Protein AF-A0A957H9W3-F1 (afdb_monomer)

Mean predicted aligned error: 14.61 Å

Sequence (332 aa):
MMTTQSMCSTIRFDDNLGGLAYPFLPDQWQWQIVSHPLGDAADGLDAAFPADPPTPAGSPPALRWVKDDKVLDLFIPGVDTAEFLARTGLQLSMRKGAFVLSKRLSRVMRPYRYWGFFPAGEVTIDYNEQLDPKLWDGCGQVSRGFVQRLADRLDPSTGSGQVLDARHRRELLNANRFEVTTLHAAGQDKGHVLVVDDLAVDFMFPAGSAKTELALTDGRVFVGLQPIHSEDQMCLDIQSLINLHPFFQPEQLLAWAQMESELFLTGIRDGRLAKILNRLYDAESVADLDGLADWHVGEYIASGGSLMWFAGMVKAVARQHLNRLGSRASKL

pLDDT: mean 74.06, std 23.17, range [27.12, 98.56]

Radius of gyration: 26.21 Å; Cα contacts (8 Å, |Δi|>4): 465; chains: 1; bounding box: 55×64×63 Å

Solvent-accessible surface area (backbone atoms only — not comparable to full-atom values): 19175 Å² total; per-residue (Å²): 134,84,80,74,79,76,74,64,47,76,50,49,55,84,55,88,57,85,81,36,43,41,86,82,58,59,56,95,52,62,33,35,40,41,35,36,69,57,58,66,78,87,46,48,85,74,58,59,46,62,95,68,64,102,60,84,73,95,61,73,52,25,42,77,41,53,57,95,70,21,37,37,35,31,40,35,82,97,35,41,43,70,55,43,29,66,76,64,24,49,45,81,34,62,90,76,35,68,70,55,30,13,58,52,47,58,64,60,72,38,71,38,71,45,63,49,80,37,54,52,88,79,57,47,75,45,62,39,79,85,45,54,56,81,83,38,62,55,36,36,37,29,12,43,63,45,49,50,53,52,48,54,49,32,27,60,91,64,72,63,85,52,73,53,53,74,67,57,46,50,49,62,70,69,45,58,35,26,42,40,38,40,32,22,69,80,12,27,41,64,35,38,27,39,58,34,78,87,48,96,41,37,30,40,34,28,52,83,64,57,38,66,36,39,25,23,70,72,57,38,28,40,42,37,45,40,72,62,77,83,71,100,67,88,78,84,48,75,65,52,61,64,68,39,54,79,84,55,45,72,69,56,56,48,52,50,52,48,53,53,48,50,53,49,52,50,20,51,74,69,51,33,40,25,54,61,63,36,75,76,71,78,71,98,66,92,82,84,44,31,81,58,85,91,44,101,50,32,69,54,42,76,74,73,46,64,71,88,81,40,80,67,60,61,54,54,48,60,50,52,57,53,51,55,58,54,63,56,66,77,78,112

Secondary structure (DSSP, 8-state):
--------EEEETTS--TT-B-TTS-GGG--EEEEEE---TTS-GGGSS-S--S-STTPPPSEEEEETTEEEEEEBTTB-HHHHHHHHTEEE--TT-HHHHHHHHHHHSS-BSEEEEEETTSS-EEEETTS-TTTTTTEEEEEHHHHHHHHHHTSGGGT-S----HHHHHHHHH-SEEEEEEEETTEEEEEEEEEETT-SSSEEEETT--BTTEEE-SSEEEEEEEEPPPPS-----HHHHHHTTTTS-HHHHHHHHHHHHHHHHHHHHTT-HHHHHGGGT--SSSSSSSS-TTSTTHHHHHTT--GGG-HHHHHHHHHHHHHHHHHHHT--

Nearest PDB structures (foldseek):
  5fnz-assembly1_B  TM=3.262E-01  e=8.927E-01  Corynebacterium ammoniagenes
  5fo1-assembly1_B  TM=3.074E-01  e=1.372E+00  Corynebacterium ammoniagenes
  4uze-assembly1_B  TM=3.174E-01  e=1.458E+00  Corynebacterium ammoniagenes

Foldseek 3Di:
DPDPPFDKDKDWLPDDPVLWDQPLDHSVQRKMKIKTAQDDCVCPPVVSPPPDDVDPPDDAALDWADDPRIIIGMHGPPHHVVNSCVSRQKDAACPVHRNVSRVQCVVNRDIFNQKDKAQLVVAFEAADQPPDCVVQVQEWAFELVLLVVSLVCQDVVNVNPRHDDPVRSCLSNPFQKWFKWKAAAQAIATHMYGYDHPDPGGIYGHHPRGDRRMHRRPRIMMMGTDGDDDDPDDDQDPVNVVVCPPVPPPVNVVVVVVVLVVVCVVLLVVLNNQVNVCVVPDDPDDPDTRHADPFPCNVVVVVPHDPVVDPVRVVVRVVVVVVVVVVVVVVD

Structure (mmCIF, N/CA/C/O backbone):
data_AF-A0A957H9W3-F1
#
_entry.id   AF-A0A957H9W3-F1
#
loop_
_atom_site.group_PDB
_atom_site.id
_atom_site.type_symbol
_atom_site.label_atom_id
_atom_site.label_alt_id
_atom_site.label_comp_id
_atom_site.label_asym_id
_atom_site.label_entity_id
_atom_site.label_seq_id
_atom_site.pdbx_PDB_ins_code
_atom_site.Cartn_x
_atom_site.Cartn_y
_atom_site.Cartn_z
_atom_site.occupancy
_atom_site.B_iso_or_equiv
_atom_site.auth_seq_id
_atom_site.auth_comp_id
_atom_site.auth_asym_id
_atom_site.auth_atom_id
_atom_site.pdbx_PDB_model_num
ATOM 1 N N . MET A 1 1 ? 14.909 37.195 -2.928 1.00 32.56 1 MET A N 1
ATOM 2 C CA . MET A 1 1 ? 14.400 35.996 -2.234 1.00 32.56 1 MET A CA 1
ATOM 3 C C . MET A 1 1 ? 12.991 35.753 -2.731 1.00 32.56 1 MET A C 1
ATOM 5 O O . MET A 1 1 ? 12.111 36.534 -2.404 1.00 32.56 1 MET A O 1
ATOM 9 N N . MET A 1 2 ? 12.804 34.771 -3.613 1.00 27.12 2 MET A N 1
ATOM 10 C CA . MET A 1 2 ? 11.466 34.306 -3.974 1.00 27.12 2 MET A CA 1
ATOM 11 C C . MET A 1 2 ? 11.012 33.377 -2.854 1.00 27.12 2 MET A C 1
ATOM 13 O O . MET A 1 2 ? 11.576 32.301 -2.687 1.00 27.12 2 MET A O 1
ATOM 17 N N . THR A 1 3 ? 10.051 33.821 -2.055 1.00 33.66 3 THR A N 1
ATOM 18 C CA . THR A 1 3 ? 9.305 32.964 -1.139 1.00 33.66 3 THR A CA 1
ATOM 19 C C . THR A 1 3 ? 8.512 31.989 -1.999 1.00 33.66 3 THR A C 1
ATOM 21 O O . THR A 1 3 ? 7.511 32.357 -2.612 1.00 33.66 3 THR A O 1
ATOM 24 N N . THR A 1 4 ? 8.987 30.752 -2.109 1.00 40.72 4 THR A N 1
ATOM 25 C CA . THR A 1 4 ? 8.187 29.640 -2.614 1.00 40.72 4 THR A CA 1
ATOM 26 C C . THR A 1 4 ? 6.979 29.534 -1.690 1.00 40.72 4 THR A C 1
ATOM 28 O O . THR A 1 4 ? 7.116 29.144 -0.533 1.00 40.72 4 THR A O 1
ATOM 31 N N . GLN A 1 5 ? 5.800 29.952 -2.160 1.00 44.28 5 GLN A N 1
ATOM 32 C CA . GLN A 1 5 ? 4.547 29.630 -1.486 1.00 44.28 5 GLN A CA 1
ATOM 33 C C . GLN A 1 5 ? 4.454 28.111 -1.446 1.00 44.28 5 GLN A C 1
ATOM 35 O O . GLN A 1 5 ? 4.214 27.448 -2.454 1.00 44.28 5 GLN A O 1
ATOM 40 N N . SER A 1 6 ? 4.748 27.571 -0.278 1.00 55.34 6 SER A N 1
ATOM 41 C CA . SER A 1 6 ? 4.769 26.146 -0.044 1.00 55.34 6 SER A CA 1
ATOM 42 C C . SER A 1 6 ? 3.322 25.653 -0.101 1.00 55.34 6 SER A C 1
ATOM 44 O O . SER A 1 6 ? 2.494 26.029 0.728 1.00 55.34 6 SER A O 1
ATOM 46 N N . MET A 1 7 ? 2.980 24.924 -1.166 1.00 63.53 7 MET A N 1
ATOM 47 C CA . MET A 1 7 ? 1.590 24.606 -1.492 1.00 63.53 7 MET A CA 1
ATOM 48 C C . MET A 1 7 ? 1.012 23.599 -0.494 1.00 63.53 7 MET A C 1
ATOM 50 O O . MET A 1 7 ? 1.414 22.435 -0.458 1.00 63.53 7 MET A O 1
ATOM 54 N N . CYS A 1 8 ? 0.037 24.057 0.290 1.00 77.50 8 CYS A N 1
ATOM 55 C CA . CYS A 1 8 ? -0.866 23.199 1.043 1.00 77.50 8 CYS A CA 1
ATOM 56 C C . CYS A 1 8 ? -1.849 22.525 0.072 1.00 77.50 8 CYS A C 1
ATOM 58 O O . CYS A 1 8 ? -2.336 23.164 -0.861 1.00 77.50 8 CYS A O 1
ATOM 60 N N . SER A 1 9 ? -2.149 21.245 0.282 1.00 85.56 9 SER A N 1
ATOM 61 C CA . SER A 1 9 ? -3.166 20.515 -0.490 1.00 85.56 9 SER A CA 1
ATOM 62 C C . SER A 1 9 ? -4.129 19.816 0.457 1.00 85.56 9 SER A C 1
ATOM 64 O O . SER A 1 9 ? -3.726 19.382 1.532 1.00 85.56 9 SER A O 1
ATOM 66 N N . THR A 1 10 ? -5.402 19.733 0.083 1.00 89.00 10 THR A N 1
ATOM 67 C CA . THR A 1 10 ? -6.435 19.060 0.878 1.00 89.00 10 THR A CA 1
ATOM 68 C C . THR A 1 10 ? -7.106 18.005 0.016 1.00 89.00 10 THR A C 1
ATOM 70 O O . THR A 1 10 ? -7.464 18.301 -1.119 1.00 89.00 10 THR A O 1
ATOM 73 N N . ILE A 1 11 ? -7.252 16.800 0.564 1.00 91.12 11 ILE A N 1
ATOM 74 C CA . ILE A 1 11 ? -8.056 15.713 0.000 1.00 91.12 11 ILE A CA 1
ATOM 75 C C . ILE A 1 11 ? -9.242 15.493 0.933 1.00 91.12 11 ILE A C 1
ATOM 77 O O . ILE A 1 11 ? -9.058 15.438 2.150 1.00 91.12 11 ILE A O 1
ATOM 81 N N . ARG A 1 12 ? -10.443 15.361 0.388 1.00 90.81 12 ARG A N 1
ATOM 82 C CA . ARG A 1 12 ? -11.686 15.194 1.142 1.00 90.81 12 ARG A CA 1
ATOM 83 C C . ARG A 1 12 ? -12.370 13.873 0.818 1.00 90.81 12 ARG A C 1
ATOM 85 O O . ARG A 1 12 ? -12.127 13.269 -0.222 1.00 90.81 12 ARG A O 1
ATOM 92 N N . PHE A 1 13 ? -13.264 13.461 1.713 1.00 87.56 13 PHE A N 1
ATOM 93 C CA . PHE A 1 13 ? -14.111 12.281 1.539 1.00 87.56 13 PHE A CA 1
ATOM 94 C C . PHE A 1 13 ? -14.971 12.305 0.263 1.00 87.56 13 PHE A C 1
ATOM 96 O O . PHE A 1 13 ? -15.340 11.251 -0.235 1.00 87.56 13 PHE A O 1
ATOM 103 N N . ASP A 1 14 ? -15.304 13.492 -0.253 1.00 85.25 14 ASP A N 1
ATOM 104 C CA . ASP A 1 14 ? -16.147 13.698 -1.434 1.00 85.25 14 ASP A CA 1
ATOM 105 C C . ASP A 1 14 ? -15.355 13.952 -2.729 1.00 85.25 14 ASP A C 1
ATOM 107 O O . ASP A 1 14 ? -15.953 14.183 -3.783 1.00 85.25 14 ASP A O 1
ATOM 111 N N . ASP A 1 15 ? -14.021 13.881 -2.682 1.00 85.88 15 ASP A N 1
ATOM 112 C CA . ASP A 1 15 ? -13.192 14.011 -3.877 1.00 85.88 15 ASP A CA 1
ATOM 113 C C . ASP A 1 15 ? -13.331 12.784 -4.790 1.00 85.88 15 ASP A C 1
ATOM 115 O O . ASP A 1 15 ? -13.386 11.632 -4.353 1.00 85.88 15 ASP A O 1
ATOM 119 N N . ASN A 1 16 ? -13.318 13.011 -6.105 1.00 85.12 16 ASN A N 1
ATOM 120 C CA . ASN A 1 16 ? -13.299 11.918 -7.071 1.00 85.12 16 ASN A CA 1
ATOM 121 C C . ASN A 1 16 ? -11.901 11.281 -7.138 1.00 85.12 16 ASN A C 1
ATOM 123 O O . ASN A 1 16 ? -11.005 11.780 -7.817 1.00 85.12 16 ASN A O 1
ATOM 127 N N . LEU A 1 17 ? -11.741 10.135 -6.478 1.00 81.56 17 LEU A N 1
ATOM 128 C CA . LEU A 1 17 ? -10.488 9.377 -6.423 1.00 81.56 17 LEU A CA 1
ATOM 129 C C . LEU A 1 17 ? -10.331 8.350 -7.563 1.00 81.56 17 LEU A C 1
ATOM 131 O O . LEU A 1 17 ? -9.510 7.437 -7.464 1.00 81.56 17 LEU A O 1
ATOM 135 N N . GLY A 1 18 ? -11.125 8.435 -8.638 1.00 81.00 18 GLY A N 1
ATOM 136 C CA . GLY A 1 18 ? -10.987 7.544 -9.799 1.00 81.00 18 GLY A CA 1
ATOM 137 C C . GLY A 1 18 ? -11.217 6.062 -9.464 1.00 81.00 18 GLY A C 1
ATOM 138 O O . GLY A 1 18 ? -10.474 5.183 -9.916 1.00 81.00 18 GLY A O 1
ATOM 139 N N . GLY A 1 19 ? -12.211 5.785 -8.614 1.00 79.19 19 GLY A N 1
ATOM 140 C CA . GLY A 1 19 ? -12.553 4.434 -8.152 1.00 79.19 19 GLY A CA 1
ATOM 141 C C . GLY A 1 19 ? -11.619 3.864 -7.079 1.00 79.19 19 GLY A C 1
ATOM 142 O O . GLY A 1 19 ? -11.719 2.680 -6.755 1.00 79.19 19 GLY A O 1
ATOM 143 N N . LEU A 1 20 ? -10.698 4.673 -6.550 1.00 87.00 20 LEU A N 1
ATOM 144 C CA . LEU A 1 20 ? -9.941 4.345 -5.347 1.00 87.00 20 LEU A CA 1
ATOM 145 C C . LEU A 1 20 ? -10.714 4.785 -4.095 1.00 87.00 20 LEU A C 1
ATOM 147 O O . LEU A 1 20 ? -11.484 5.737 -4.145 1.00 87.00 20 LEU A O 1
ATOM 151 N N . ALA A 1 21 ? -10.456 4.139 -2.962 1.00 89.00 21 ALA A N 1
ATOM 152 C CA . ALA A 1 21 ? -11.023 4.517 -1.668 1.00 89.00 21 ALA A CA 1
ATOM 153 C C . ALA A 1 21 ? -9.961 4.445 -0.568 1.00 89.00 21 ALA A C 1
ATOM 155 O O . ALA A 1 21 ? -9.012 3.671 -0.681 1.00 89.00 21 ALA A O 1
ATOM 156 N N . TYR A 1 22 ? -10.119 5.224 0.502 1.00 93.81 22 TYR A N 1
ATOM 157 C CA . TYR A 1 22 ? -9.291 5.113 1.705 1.00 93.81 22 TYR A CA 1
ATOM 158 C C . TYR A 1 22 ? -9.904 4.064 2.648 1.00 93.81 22 TYR A C 1
ATOM 160 O O . TYR A 1 22 ? -10.901 4.358 3.303 1.00 93.81 22 TYR A O 1
ATOM 168 N N . PRO A 1 23 ? -9.331 2.852 2.783 1.00 93.19 23 PRO A N 1
ATOM 169 C CA . PRO A 1 23 ? -10.014 1.738 3.459 1.00 93.19 23 PRO A CA 1
ATOM 170 C C . PRO A 1 23 ? -10.347 1.992 4.932 1.00 93.19 23 PRO A C 1
ATOM 172 O O . PRO A 1 23 ? -11.330 1.480 5.460 1.00 93.19 23 PRO A O 1
ATOM 175 N N . PHE A 1 24 ? -9.516 2.790 5.604 1.00 95.00 24 PHE A N 1
ATOM 176 C CA . PHE A 1 24 ? -9.674 3.147 7.015 1.00 95.00 24 PHE A CA 1
ATOM 177 C C . PHE A 1 24 ? -10.469 4.442 7.232 1.00 95.00 24 PHE A C 1
ATOM 179 O O . PHE A 1 24 ? -10.654 4.844 8.378 1.00 95.00 24 PHE A O 1
ATOM 186 N N . LEU A 1 25 ? -10.919 5.100 6.159 1.00 94.50 25 LEU A N 1
ATOM 187 C CA . LEU A 1 25 ? -11.613 6.387 6.191 1.00 94.50 25 LEU A CA 1
ATOM 188 C C . LEU A 1 25 ? -12.899 6.300 5.362 1.00 94.50 25 LEU A C 1
ATOM 190 O O . LEU A 1 25 ? -12.921 6.705 4.201 1.00 94.50 25 LEU A O 1
ATOM 194 N N . PRO A 1 26 ? -13.975 5.739 5.924 1.00 87.44 26 PRO A N 1
ATOM 195 C CA . PRO A 1 26 ? -15.216 5.605 5.186 1.00 87.44 26 PRO A CA 1
ATOM 196 C C . PRO A 1 26 ? -15.940 6.959 5.074 1.00 87.44 26 PRO A C 1
ATOM 198 O O . PRO A 1 26 ? -15.894 7.781 5.994 1.00 87.44 26 PRO A O 1
ATOM 201 N N . ASP A 1 27 ? -16.625 7.189 3.954 1.00 84.12 27 ASP A N 1
ATOM 202 C CA . ASP A 1 27 ? -17.163 8.504 3.567 1.00 84.12 27 ASP A CA 1
ATOM 203 C C . ASP A 1 27 ? -18.137 9.096 4.596 1.00 84.12 27 ASP A C 1
ATOM 205 O O . ASP A 1 27 ? -18.175 10.311 4.796 1.00 84.12 27 ASP A O 1
ATOM 209 N N . GLN A 1 28 ? -18.870 8.249 5.332 1.00 88.75 28 GLN A N 1
ATOM 210 C CA . GLN A 1 28 ? -19.778 8.693 6.395 1.00 88.75 28 GLN A CA 1
ATOM 211 C C . GLN A 1 28 ? -19.088 9.475 7.525 1.00 88.75 28 GLN A C 1
ATOM 213 O O . GLN A 1 28 ? -19.769 10.118 8.321 1.00 88.75 28 GLN A O 1
ATOM 218 N N . TRP A 1 29 ? -17.758 9.411 7.629 1.00 90.50 29 TRP A N 1
ATOM 219 C CA . TRP A 1 29 ? -16.995 10.160 8.627 1.00 90.50 29 TRP A CA 1
ATOM 220 C C . TRP A 1 29 ? -16.686 11.597 8.201 1.00 90.50 29 TRP A C 1
ATOM 222 O O . TRP A 1 29 ? -16.196 12.355 9.030 1.00 90.50 29 TRP A O 1
ATOM 232 N N . GLN A 1 30 ? -16.983 11.991 6.955 1.00 91.62 30 GLN A N 1
ATOM 233 C CA . GLN A 1 30 ? -16.762 13.353 6.445 1.00 91.62 30 GLN A CA 1
ATOM 234 C C . GLN A 1 30 ? -15.329 13.857 6.685 1.00 91.62 30 GLN A C 1
ATOM 236 O O . GLN A 1 30 ? -15.093 14.969 7.159 1.00 91.62 30 GLN A O 1
ATOM 241 N N . TRP A 1 31 ? -14.360 12.985 6.426 1.00 94.06 31 TRP A N 1
ATOM 242 C CA . TRP A 1 31 ? -12.957 13.218 6.730 1.00 94.06 31 TRP A CA 1
ATOM 243 C C . TRP A 1 31 ? -12.284 14.147 5.710 1.00 94.06 31 TRP A C 1
ATOM 245 O O . TRP A 1 31 ? -12.716 14.278 4.563 1.00 94.06 31 TRP A O 1
ATOM 255 N N . GLN A 1 32 ? -11.170 14.753 6.118 1.00 94.38 32 GLN A N 1
ATOM 256 C CA . GLN A 1 32 ? -10.261 15.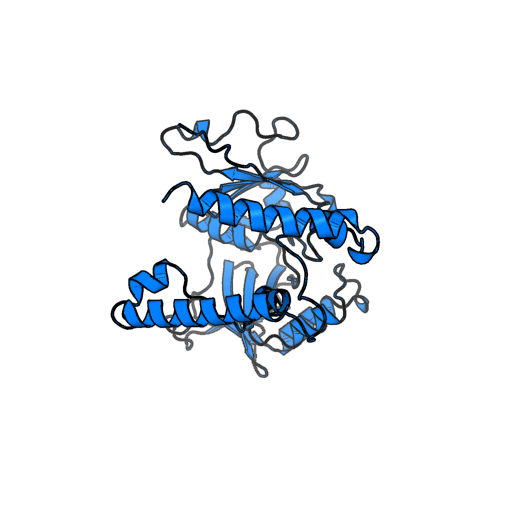476 5.228 1.00 94.38 32 GLN A CA 1
ATOM 257 C C . GLN A 1 32 ? -8.801 15.241 5.634 1.00 94.38 32 GLN A C 1
ATOM 259 O O . GLN A 1 32 ? -8.487 15.163 6.821 1.00 94.38 32 GLN A O 1
ATOM 264 N N . ILE A 1 33 ? -7.906 15.145 4.654 1.00 93.69 33 ILE A N 1
ATOM 265 C CA . ILE A 1 33 ? -6.458 15.056 4.844 1.00 93.69 33 ILE A CA 1
ATOM 266 C C . ILE A 1 33 ? -5.836 16.339 4.308 1.00 93.69 33 ILE A C 1
ATOM 268 O O . ILE A 1 33 ? -5.891 16.607 3.109 1.00 93.69 33 ILE A O 1
ATOM 272 N N . VAL A 1 34 ? -5.217 17.114 5.192 1.00 91.19 34 VAL A N 1
ATOM 273 C CA . VAL A 1 34 ? -4.503 18.346 4.852 1.00 91.19 34 VAL A CA 1
ATOM 274 C C . VAL A 1 34 ? -3.011 18.047 4.834 1.00 91.19 34 VAL A C 1
ATOM 276 O O . VAL A 1 34 ? -2.452 17.582 5.824 1.00 91.19 34 VAL A O 1
ATOM 279 N N . SER A 1 35 ? -2.355 18.304 3.707 1.00 90.31 35 SER A N 1
ATOM 280 C CA . SER A 1 35 ? -0.914 18.158 3.548 1.00 90.31 35 SER A CA 1
ATOM 281 C C . SER A 1 35 ? -0.248 19.523 3.502 1.00 90.31 35 SER A C 1
ATOM 283 O O . SER A 1 35 ? -0.588 20.354 2.659 1.00 90.31 35 SER A O 1
ATOM 285 N N . HIS A 1 36 ? 0.730 19.723 4.377 1.00 85.88 36 HIS A N 1
ATOM 286 C CA . HIS A 1 36 ? 1.538 20.933 4.460 1.00 85.88 36 HIS A CA 1
ATOM 287 C C . HIS A 1 36 ? 3.027 20.573 4.567 1.00 85.88 36 HIS A C 1
ATOM 289 O O . HIS A 1 36 ? 3.362 19.446 4.933 1.00 85.88 36 HIS A O 1
ATOM 295 N N . PRO A 1 37 ? 3.940 21.464 4.161 1.00 86.06 37 PRO A N 1
ATOM 296 C CA . PRO A 1 37 ? 5.369 21.173 4.170 1.00 86.06 37 PRO A CA 1
ATOM 297 C C . PRO A 1 37 ? 5.888 20.962 5.589 1.00 86.06 37 PRO A C 1
ATOM 299 O O . PRO A 1 37 ? 5.458 21.628 6.528 1.00 86.06 37 PRO A O 1
ATOM 302 N N . LEU A 1 38 ? 6.856 20.063 5.732 1.00 81.38 38 LEU A N 1
ATO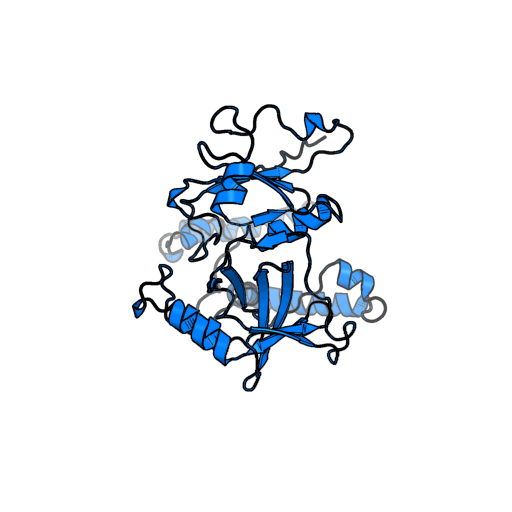M 303 C CA . LEU A 1 38 ? 7.621 19.930 6.960 1.00 81.38 38 LEU A CA 1
ATOM 304 C C . LEU A 1 38 ? 8.504 21.181 7.112 1.00 81.38 38 LEU A C 1
ATOM 306 O O . LEU A 1 38 ? 9.387 21.408 6.290 1.00 81.38 38 LEU A O 1
ATOM 310 N N . GLY A 1 39 ? 8.223 22.021 8.112 1.00 66.81 39 GLY A N 1
ATOM 311 C CA . GLY A 1 39 ? 8.992 23.246 8.359 1.00 66.81 39 GLY A CA 1
ATOM 312 C C . GLY A 1 39 ? 10.463 22.969 8.696 1.00 66.81 39 GLY A C 1
ATOM 313 O O . GLY A 1 39 ? 10.790 21.923 9.262 1.00 66.81 39 GLY A O 1
ATOM 314 N N . ASP A 1 40 ? 11.347 23.917 8.368 1.00 49.41 40 ASP A N 1
ATOM 315 C CA . ASP A 1 40 ? 12.753 23.870 8.774 1.00 49.41 40 ASP A CA 1
ATOM 316 C C . ASP A 1 40 ? 12.864 24.019 10.299 1.00 49.41 40 ASP A C 1
ATOM 318 O O . ASP A 1 40 ? 12.306 24.939 10.889 1.00 49.41 40 ASP A O 1
ATOM 322 N N . ALA A 1 41 ? 13.654 23.153 10.939 1.00 43.62 41 ALA A N 1
ATOM 323 C CA . ALA A 1 41 ? 13.831 23.075 12.396 1.00 43.62 41 ALA A CA 1
ATOM 324 C C . ALA A 1 41 ? 14.388 24.350 13.084 1.00 43.62 41 ALA A C 1
ATOM 326 O O . ALA A 1 41 ? 14.590 24.345 14.300 1.00 43.62 41 ALA A O 1
ATOM 327 N N . ALA A 1 42 ? 14.682 25.415 12.329 1.00 43.12 42 ALA A N 1
ATOM 328 C CA . ALA A 1 42 ? 15.066 26.728 12.860 1.00 43.12 42 ALA A CA 1
ATOM 329 C C . ALA A 1 42 ? 13.871 27.475 13.471 1.00 43.12 42 ALA A C 1
ATOM 331 O O . ALA A 1 42 ? 14.023 28.238 14.424 1.00 43.12 42 ALA A O 1
ATOM 332 N N . ASP A 1 43 ? 12.686 27.182 12.957 1.00 42.19 43 ASP A N 1
ATOM 333 C CA . ASP A 1 43 ? 11.417 27.541 13.539 1.00 42.19 43 ASP A CA 1
ATOM 334 C C . ASP A 1 43 ? 11.085 26.381 14.482 1.00 42.19 43 ASP A C 1
ATOM 336 O O . ASP A 1 43 ? 10.829 25.266 14.029 1.00 42.19 43 ASP A O 1
ATOM 340 N N . GLY A 1 44 ? 11.250 26.592 15.797 1.00 39.84 44 GLY A N 1
ATOM 341 C CA . GLY A 1 44 ? 11.136 25.542 16.821 1.00 39.84 44 GLY A CA 1
ATOM 342 C C . GLY A 1 44 ? 9.892 24.670 16.633 1.00 39.84 44 GLY A C 1
ATOM 343 O O . GLY A 1 44 ? 8.974 25.067 15.933 1.00 39.84 44 GLY A O 1
ATOM 344 N N . LEU A 1 45 ? 9.838 23.486 17.256 1.00 42.78 45 LEU A N 1
ATOM 345 C CA . LEU A 1 45 ? 8.735 22.520 17.086 1.00 42.78 45 LEU A CA 1
ATOM 346 C C . LEU A 1 45 ? 7.333 23.165 17.010 1.00 42.78 45 LEU A C 1
ATOM 348 O O . LEU A 1 45 ? 6.534 22.695 16.214 1.00 42.78 45 LEU A O 1
ATOM 352 N N . ASP A 1 46 ? 7.091 24.264 17.732 1.00 40.59 46 ASP A N 1
ATOM 353 C CA . ASP A 1 46 ? 5.873 25.090 17.733 1.00 40.59 46 ASP A CA 1
ATOM 354 C C . ASP A 1 46 ? 5.529 25.825 16.416 1.00 40.59 46 ASP A C 1
ATOM 356 O O . ASP A 1 46 ? 4.366 26.120 16.176 1.00 40.59 46 ASP A O 1
ATOM 360 N N . ALA A 1 47 ? 6.488 26.104 15.536 1.00 39.69 47 ALA A N 1
ATOM 361 C CA . ALA A 1 47 ? 6.296 26.838 14.282 1.00 39.69 47 ALA A CA 1
ATOM 362 C C . ALA A 1 47 ? 6.161 25.926 13.042 1.00 39.69 47 ALA A C 1
ATOM 364 O O . ALA A 1 47 ? 5.674 26.367 12.002 1.00 39.69 47 ALA A O 1
ATOM 365 N N . ALA A 1 48 ? 6.438 24.621 13.183 1.00 41.25 48 ALA A N 1
ATOM 366 C CA . ALA A 1 48 ? 5.911 23.589 12.277 1.00 41.25 48 ALA A CA 1
ATOM 367 C C . ALA A 1 48 ? 4.390 23.366 12.457 1.00 41.25 48 ALA A C 1
ATOM 369 O O . ALA A 1 48 ? 3.771 22.600 11.714 1.00 41.25 48 ALA A O 1
ATOM 370 N N . PHE A 1 49 ? 3.783 24.031 13.445 1.00 45.72 49 PHE A N 1
ATOM 371 C CA . PHE A 1 49 ? 2.344 24.203 13.569 1.00 45.72 49 PHE A CA 1
ATOM 372 C C . PHE A 1 49 ? 2.002 25.600 13.037 1.00 45.72 49 PHE A C 1
ATOM 374 O O . PHE A 1 49 ? 2.109 26.575 13.783 1.00 45.72 49 PHE A O 1
ATOM 381 N N . PRO A 1 50 ? 1.616 25.759 11.756 1.00 40.22 50 PRO A N 1
ATOM 382 C CA . PRO A 1 50 ? 1.036 27.022 11.328 1.00 40.22 50 PRO A CA 1
ATOM 383 C C . PRO A 1 50 ? -0.124 27.357 12.272 1.00 40.22 50 PRO A C 1
ATOM 385 O O . PRO A 1 50 ? -0.976 26.506 12.529 1.00 40.22 50 PRO A O 1
ATOM 388 N N . ALA A 1 51 ? -0.128 28.586 12.795 1.00 41.97 51 ALA A N 1
ATOM 389 C CA . ALA A 1 51 ? -1.143 29.077 13.729 1.00 41.97 51 ALA A CA 1
ATOM 390 C C . ALA A 1 51 ? -2.572 28.984 13.166 1.00 41.97 51 ALA A C 1
ATOM 392 O O . ALA A 1 51 ? -3.519 29.013 13.938 1.00 41.97 51 ALA A O 1
ATOM 393 N N . ASP A 1 52 ? -2.711 28.799 11.851 1.00 41.03 52 ASP A N 1
ATOM 394 C CA . ASP A 1 52 ? -3.954 28.442 11.183 1.00 41.03 52 ASP A CA 1
ATOM 395 C C . ASP A 1 52 ? -3.656 27.600 9.926 1.00 41.03 52 ASP A C 1
ATOM 397 O O . ASP A 1 52 ? -3.233 28.141 8.899 1.00 41.03 52 ASP A O 1
ATOM 401 N N . PRO A 1 53 ? -3.909 26.279 9.921 1.00 42.56 53 PRO A N 1
ATOM 402 C CA . PRO A 1 53 ? -4.385 25.628 8.710 1.00 42.56 53 PRO A CA 1
ATOM 403 C C . PRO A 1 53 ? -5.827 26.108 8.458 1.00 42.56 53 PRO A C 1
ATOM 405 O O . PRO A 1 53 ? -6.496 26.527 9.408 1.00 42.56 53 PRO A O 1
ATOM 408 N N . PRO A 1 54 ? -6.371 26.001 7.233 1.00 46.72 54 PRO A N 1
ATOM 409 C CA . PRO A 1 54 ? -7.815 26.069 7.018 1.00 46.72 54 PRO A CA 1
ATOM 410 C C . PRO A 1 54 ? -8.461 24.887 7.763 1.00 46.72 54 PRO A C 1
ATOM 412 O O . PRO A 1 54 ? -8.663 23.802 7.227 1.00 46.72 54 PRO A O 1
ATOM 415 N N . THR A 1 55 ? -8.678 25.071 9.060 1.00 52.94 55 THR A N 1
ATOM 416 C CA . THR A 1 55 ? -9.148 24.075 10.014 1.00 52.94 55 THR A CA 1
ATOM 417 C C . THR A 1 55 ? -10.655 24.222 10.170 1.00 52.94 55 THR A C 1
ATOM 419 O O . THR A 1 55 ? -11.171 25.339 10.246 1.00 52.94 55 THR A O 1
ATOM 422 N N . PRO A 1 56 ? -11.396 23.119 10.315 1.00 50.06 56 PRO A N 1
ATOM 423 C CA . PRO A 1 56 ? -12.674 23.138 10.996 1.00 50.06 56 PRO A CA 1
ATOM 424 C C . PRO A 1 56 ? -12.372 23.383 12.486 1.00 50.06 56 PRO A C 1
ATOM 426 O O . PRO A 1 56 ? -12.055 22.457 13.222 1.00 50.06 56 PRO A O 1
ATOM 429 N N . ALA A 1 57 ? -12.371 24.653 12.896 1.00 49.50 57 ALA A N 1
ATOM 430 C CA . ALA A 1 57 ? -12.415 25.143 14.279 1.00 49.50 57 ALA A CA 1
ATOM 431 C C . ALA A 1 57 ? -11.583 24.367 15.335 1.00 49.50 57 ALA A C 1
ATOM 433 O O . ALA A 1 57 ? -12.105 23.498 16.033 1.00 49.50 57 ALA A O 1
ATOM 434 N N . GLY A 1 58 ? -10.307 24.734 15.518 1.00 58.47 58 GLY A N 1
ATOM 435 C CA . GLY A 1 58 ? -9.569 24.570 16.788 1.00 58.47 58 GLY A CA 1
ATOM 436 C C . GLY A 1 58 ? -9.405 23.154 17.368 1.00 58.47 58 GLY A C 1
ATOM 437 O O . GLY A 1 58 ? -8.974 23.024 18.513 1.00 58.47 58 GLY A O 1
ATOM 438 N N . SER A 1 59 ? -9.743 22.101 16.622 1.00 63.78 59 SER A N 1
ATOM 439 C CA . SER A 1 59 ? -9.667 20.711 17.083 1.00 63.78 59 SER A CA 1
ATOM 440 C C . SER A 1 59 ? -8.370 20.050 16.598 1.00 63.78 59 SER A C 1
ATOM 442 O O . SER A 1 59 ? -7.998 20.241 15.436 1.00 63.78 59 SER A O 1
ATOM 444 N N . PRO A 1 60 ? -7.663 19.279 17.448 1.00 80.81 60 PRO A N 1
ATOM 445 C CA . PRO A 1 60 ? -6.460 18.565 17.029 1.00 80.81 60 PRO A CA 1
ATOM 446 C C . PRO A 1 60 ? -6.791 17.530 15.937 1.00 80.81 60 PRO A C 1
ATOM 448 O O . PRO A 1 60 ? -7.908 17.008 15.913 1.00 80.81 60 PRO A O 1
ATOM 451 N N . PRO A 1 61 ? -5.844 17.209 15.035 1.00 91.75 61 PRO A N 1
ATOM 452 C CA . PRO A 1 61 ? -6.063 16.176 14.029 1.00 91.75 61 PRO A CA 1
ATOM 453 C C . PRO A 1 61 ? -6.286 14.809 14.690 1.00 91.75 61 PRO A C 1
ATOM 455 O O . PRO A 1 61 ? -5.625 14.467 15.670 1.00 91.75 61 PRO A O 1
ATOM 458 N N . ALA A 1 62 ? -7.176 14.006 14.106 1.00 94.31 62 ALA A N 1
ATOM 459 C CA . ALA A 1 62 ? -7.437 12.622 14.501 1.00 94.31 62 ALA A CA 1
ATOM 460 C C . ALA A 1 62 ? -6.221 11.712 14.253 1.00 94.31 62 ALA A C 1
ATOM 462 O O . ALA A 1 62 ? -6.032 10.696 14.915 1.00 94.31 62 ALA A O 1
ATOM 463 N N . LEU A 1 63 ? -5.378 12.057 13.278 1.00 95.88 63 LEU A N 1
ATOM 464 C CA . LEU A 1 63 ? -4.102 11.387 13.051 1.00 95.88 63 LEU A CA 1
ATOM 465 C C . LEU A 1 63 ? -3.135 12.325 12.327 1.00 95.88 63 LEU A C 1
ATOM 467 O O . LEU A 1 63 ? -3.542 13.062 11.433 1.00 95.88 63 LEU A O 1
ATOM 471 N N . ARG A 1 64 ? -1.845 12.240 12.663 1.00 94.50 64 ARG A N 1
ATOM 472 C CA . ARG A 1 64 ? -0.760 12.959 11.984 1.00 94.50 64 ARG A CA 1
ATOM 473 C C . ARG A 1 64 ? 0.355 12.004 11.576 1.00 94.50 64 ARG A C 1
ATOM 475 O O . ARG A 1 64 ? 0.771 11.165 12.375 1.00 94.50 64 ARG A O 1
ATOM 482 N N . TRP A 1 65 ? 0.879 12.155 10.363 1.00 95.12 65 TRP A N 1
ATOM 483 C CA . TRP A 1 65 ? 2.081 11.446 9.909 1.00 95.12 65 TRP A CA 1
ATOM 484 C C . TRP A 1 65 ? 2.894 12.280 8.915 1.00 95.12 65 TRP A C 1
ATOM 486 O O . TRP A 1 65 ? 2.401 13.253 8.355 1.00 95.12 65 TRP A O 1
ATOM 496 N N . VAL A 1 66 ? 4.151 11.894 8.693 1.00 92.25 66 VAL A N 1
ATOM 497 C CA . VAL A 1 66 ? 5.053 12.543 7.724 1.00 92.25 66 VAL A CA 1
ATOM 498 C C . VAL A 1 66 ? 5.249 11.668 6.482 1.00 92.25 66 VAL A C 1
ATOM 500 O O . VAL A 1 66 ? 5.450 10.454 6.598 1.00 92.25 66 VAL A O 1
ATOM 503 N N . LYS A 1 67 ? 5.217 12.271 5.290 1.00 89.69 67 LYS A N 1
ATOM 504 C CA . LYS A 1 67 ? 5.492 11.614 4.002 1.00 89.69 67 LYS A CA 1
ATOM 505 C C . LYS A 1 67 ? 6.099 12.619 3.016 1.00 89.69 67 LYS A C 1
ATOM 507 O O . LYS A 1 67 ? 5.532 13.689 2.845 1.00 89.69 67 LYS A O 1
ATOM 512 N N . ASP A 1 68 ? 7.199 12.248 2.356 1.00 84.06 68 ASP A N 1
ATOM 513 C CA . ASP A 1 68 ? 7.842 13.015 1.271 1.00 84.06 68 ASP A CA 1
ATOM 514 C C . ASP A 1 68 ? 8.022 14.512 1.611 1.00 84.06 68 ASP A C 1
ATOM 516 O O . ASP A 1 68 ? 7.547 15.385 0.889 1.00 84.06 68 ASP A O 1
ATOM 520 N N . ASP A 1 69 ? 8.636 14.787 2.770 1.00 85.56 69 ASP A N 1
ATOM 521 C CA . ASP A 1 69 ? 8.876 16.132 3.330 1.00 85.56 69 ASP A CA 1
ATOM 522 C C . ASP A 1 69 ? 7.614 16.961 3.614 1.00 85.56 69 ASP A C 1
ATOM 524 O O . ASP A 1 69 ? 7.649 18.188 3.719 1.00 85.56 69 ASP A O 1
ATOM 528 N N . LYS A 1 70 ? 6.476 16.285 3.786 1.00 88.88 70 LYS A N 1
ATOM 529 C CA . LYS A 1 70 ? 5.200 16.892 4.170 1.00 88.88 70 LYS A CA 1
ATOM 530 C C . LYS A 1 70 ? 4.657 16.275 5.447 1.00 88.88 70 LYS A C 1
ATOM 532 O O . LYS A 1 70 ? 4.775 15.070 5.673 1.00 88.88 70 LYS A O 1
ATOM 537 N N . VAL A 1 71 ? 4.005 17.097 6.255 1.00 90.81 71 VAL A N 1
ATOM 538 C CA . VAL A 1 71 ? 3.117 16.673 7.335 1.00 90.81 71 VAL A CA 1
ATOM 539 C C . VAL A 1 71 ? 1.720 16.487 6.748 1.00 90.81 71 VAL A C 1
ATOM 541 O O . VAL A 1 71 ? 1.250 17.303 5.956 1.00 90.81 71 VAL A O 1
ATOM 544 N N . LEU A 1 72 ? 1.069 15.385 7.105 1.00 93.44 72 LEU A N 1
ATOM 545 C CA . LEU A 1 72 ? -0.305 15.081 6.739 1.00 93.44 72 LEU A CA 1
ATOM 546 C C . LEU A 1 72 ? -1.139 14.994 8.009 1.00 93.44 72 LEU A C 1
ATOM 548 O O . LEU A 1 72 ? -0.820 14.213 8.907 1.00 93.44 72 LEU A O 1
ATOM 552 N N . ASP A 1 73 ? -2.204 15.785 8.039 1.00 94.06 73 ASP A N 1
ATOM 553 C CA . ASP A 1 73 ? -3.162 15.873 9.130 1.00 94.06 73 ASP A CA 1
ATOM 554 C C . ASP A 1 73 ? -4.523 15.368 8.678 1.00 94.06 73 ASP A C 1
ATOM 556 O O . ASP A 1 73 ? -5.141 15.932 7.776 1.00 94.06 73 ASP A O 1
ATOM 560 N N . LEU A 1 74 ? -4.994 14.303 9.319 1.00 95.75 74 LEU A N 1
ATOM 561 C CA . LEU A 1 74 ? -6.347 13.796 9.164 1.00 95.75 74 LEU A CA 1
ATOM 562 C C . LEU A 1 74 ? -7.267 14.501 10.156 1.00 95.75 74 LEU A C 1
ATOM 564 O O . LEU A 1 74 ? -7.069 14.400 11.366 1.00 95.75 74 LEU A O 1
ATOM 568 N N . PHE A 1 75 ? -8.322 15.124 9.651 1.00 94.25 75 PHE A N 1
ATOM 569 C CA . PHE A 1 75 ? -9.408 15.665 10.458 1.00 94.25 75 PHE A CA 1
ATOM 570 C C . PHE A 1 75 ? -10.686 14.876 10.204 1.00 94.25 75 PHE A C 1
ATOM 572 O O . PHE A 1 75 ? -11.056 14.619 9.058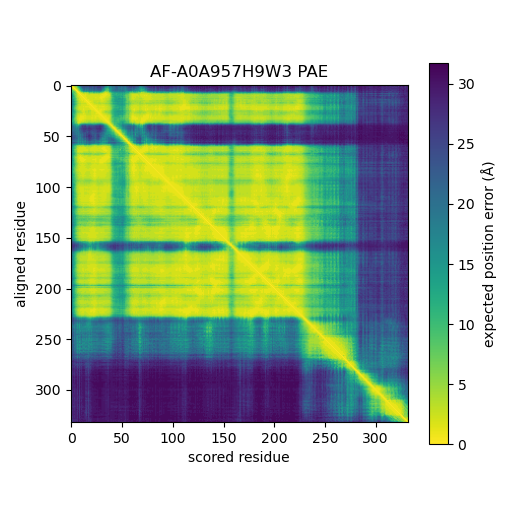 1.00 94.25 75 PHE A O 1
ATOM 579 N N . ILE A 1 76 ? -11.365 14.522 11.292 1.00 93.19 76 ILE A N 1
ATOM 580 C CA . ILE A 1 76 ? -12.688 13.904 11.295 1.00 93.19 76 ILE A CA 1
ATOM 581 C C . ILE A 1 76 ? -13.520 14.675 12.331 1.00 93.19 76 ILE A C 1
ATOM 583 O O . ILE A 1 76 ? -13.079 14.787 13.479 1.00 93.19 76 ILE A O 1
ATOM 587 N N . PRO A 1 77 ? -14.692 15.233 11.974 1.00 90.25 77 PRO A N 1
ATOM 588 C CA . PRO A 1 77 ? -15.503 16.008 12.908 1.00 90.25 77 PRO A CA 1
ATOM 589 C C . PRO A 1 77 ? -15.804 15.250 14.210 1.00 90.25 77 PRO A C 1
ATOM 591 O O . PRO A 1 77 ? -16.395 14.171 14.194 1.00 90.25 77 PRO A O 1
ATOM 594 N N . GLY A 1 78 ? -15.401 15.830 15.346 1.00 88.19 78 GLY A N 1
ATOM 595 C CA . GLY A 1 78 ? -15.666 15.283 16.682 1.00 88.19 78 GLY A CA 1
ATOM 596 C C . GLY A 1 78 ? -14.907 13.998 17.034 1.00 88.19 78 GLY A C 1
ATOM 597 O O . GLY A 1 78 ? -15.277 13.336 17.999 1.00 88.19 78 GLY A O 1
ATOM 598 N N . VAL A 1 79 ? -13.879 13.627 16.267 1.00 92.56 79 VAL A N 1
ATOM 599 C CA . VAL A 1 79 ? -13.079 12.418 16.501 1.00 92.56 79 VAL A CA 1
ATOM 600 C C . VAL A 1 79 ? -11.633 12.822 16.756 1.00 92.56 79 VAL A C 1
ATOM 602 O O . VAL A 1 79 ? -10.975 13.389 15.886 1.00 92.56 79 VAL A O 1
ATOM 605 N N . ASP A 1 80 ? -11.144 12.518 17.955 1.00 93.00 80 ASP A N 1
ATOM 606 C CA . ASP A 1 80 ? -9.735 12.666 18.310 1.00 93.00 80 ASP A CA 1
ATOM 607 C C . ASP A 1 80 ? -8.932 11.397 17.972 1.00 93.00 80 ASP A C 1
ATOM 609 O O . ASP A 1 80 ? -9.461 10.411 17.451 1.00 93.00 80 ASP A O 1
ATOM 613 N N . THR A 1 81 ? -7.632 11.407 18.274 1.00 94.75 81 THR A N 1
ATOM 614 C CA . THR A 1 81 ? -6.748 10.264 18.020 1.00 94.75 81 THR A CA 1
ATOM 615 C C . THR A 1 81 ? -7.168 8.997 18.754 1.00 94.75 81 THR A C 1
ATOM 617 O O . THR A 1 81 ? -7.088 7.912 18.182 1.00 94.75 81 THR A O 1
ATOM 620 N N . ALA A 1 82 ? -7.599 9.092 20.013 1.00 95.88 82 ALA A N 1
ATOM 621 C CA . ALA A 1 82 ? -7.954 7.909 20.792 1.00 95.88 82 ALA A CA 1
ATOM 622 C C . ALA A 1 82 ? -9.216 7.248 20.223 1.00 95.88 82 ALA A C 1
ATOM 624 O O . ALA A 1 82 ? -9.235 6.035 20.005 1.00 95.88 82 ALA A O 1
ATOM 625 N N . GLU A 1 83 ? -10.224 8.058 19.906 1.00 95.75 83 GLU A N 1
ATOM 626 C CA . GLU A 1 83 ? -11.465 7.612 19.283 1.00 95.75 83 GLU A CA 1
ATOM 627 C C . GLU A 1 83 ? -11.215 7.051 17.875 1.00 95.75 83 GLU A C 1
ATOM 629 O O . GLU A 1 83 ? -11.750 6.001 17.518 1.00 95.75 83 GLU A O 1
ATOM 634 N N . PHE A 1 84 ? -10.353 7.692 17.079 1.00 96.62 84 PHE A N 1
ATOM 635 C CA . PHE A 1 84 ? -9.978 7.195 15.755 1.00 96.62 84 PHE A CA 1
ATOM 636 C C . PHE A 1 84 ? -9.331 5.806 15.825 1.00 96.62 84 PHE A C 1
ATOM 638 O O . PHE A 1 84 ? -9.730 4.897 15.091 1.00 96.62 84 PHE A O 1
ATOM 645 N N . LEU A 1 85 ? -8.358 5.613 16.719 1.00 97.50 85 LEU A N 1
ATOM 646 C CA . LEU A 1 85 ? -7.683 4.324 16.896 1.00 97.50 85 LEU A CA 1
ATOM 647 C C . LEU A 1 85 ? -8.651 3.244 17.399 1.00 97.50 85 LEU A C 1
ATOM 649 O O . LEU A 1 85 ? -8.631 2.126 16.887 1.00 97.50 85 LEU A O 1
ATOM 653 N N . ALA A 1 86 ? -9.550 3.588 18.326 1.00 96.69 86 ALA A N 1
ATOM 654 C CA . ALA A 1 86 ? -10.576 2.670 18.819 1.00 96.69 86 ALA A CA 1
ATOM 655 C C . ALA A 1 86 ? -11.555 2.237 17.713 1.00 96.69 86 ALA A C 1
ATOM 657 O O . ALA A 1 86 ? -11.854 1.051 17.588 1.00 96.69 86 ALA A O 1
ATOM 658 N N . ARG A 1 87 ? -12.019 3.174 16.873 1.00 95.38 87 ARG A N 1
ATOM 659 C CA . ARG A 1 87 ? -12.947 2.882 15.765 1.00 95.38 87 ARG A CA 1
ATOM 660 C C . ARG A 1 87 ? -12.313 2.089 14.630 1.00 95.38 87 ARG A C 1
ATOM 662 O O . ARG A 1 8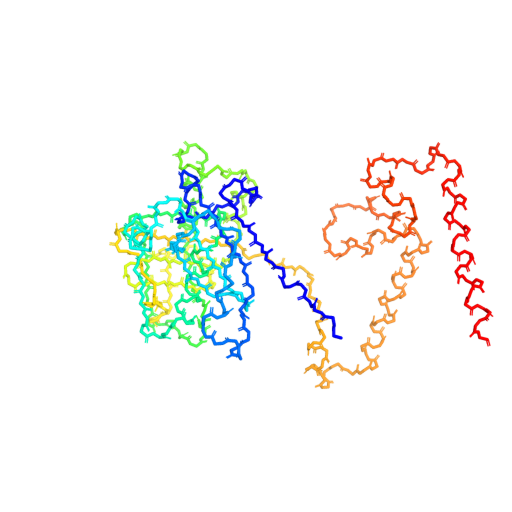7 ? -12.995 1.301 13.981 1.00 95.38 87 ARG A O 1
ATOM 669 N N . THR A 1 88 ? -11.038 2.337 14.345 1.00 96.12 88 THR A N 1
ATOM 670 C CA . THR A 1 88 ? -10.327 1.681 13.237 1.00 96.12 88 THR A CA 1
ATOM 671 C C . THR A 1 88 ? -9.675 0.360 13.630 1.00 96.12 88 THR A C 1
ATOM 673 O O . THR A 1 88 ? -9.330 -0.416 12.741 1.00 96.12 88 THR A O 1
ATOM 676 N N . GLY A 1 89 ? -9.493 0.107 14.931 1.00 97.19 89 GLY A N 1
ATOM 677 C CA . GLY A 1 89 ? -8.741 -1.038 15.446 1.00 97.19 89 GLY A CA 1
ATOM 678 C C . GLY A 1 89 ? -7.224 -0.893 15.286 1.00 97.19 89 GLY A C 1
ATOM 679 O O . GLY A 1 89 ? -6.491 -1.864 15.474 1.00 97.19 89 GLY A O 1
ATOM 680 N N . LEU A 1 90 ? -6.733 0.290 14.905 1.00 98.00 90 LEU A N 1
ATOM 681 C CA . LEU A 1 90 ? -5.308 0.531 14.706 1.00 98.00 90 LEU A CA 1
ATOM 682 C C . LEU A 1 90 ? -4.587 0.660 16.048 1.00 98.00 90 LEU A C 1
ATOM 684 O O . LEU A 1 90 ? -4.986 1.421 16.927 1.00 98.00 90 LEU A O 1
ATOM 688 N N . GLN A 1 91 ? -3.452 -0.020 16.168 1.00 97.88 91 GLN A N 1
ATOM 689 C CA . GLN A 1 91 ? -2.531 0.139 17.285 1.00 97.88 91 GLN A CA 1
ATOM 690 C C . GLN A 1 91 ? -1.198 0.691 16.787 1.00 97.88 91 GLN A C 1
ATOM 692 O O . GLN A 1 91 ? -0.540 0.093 15.934 1.00 97.88 91 GLN A O 1
ATOM 697 N N . LEU A 1 92 ? -0.787 1.830 17.346 1.00 97.56 92 LEU A N 1
ATOM 698 C CA . LEU A 1 92 ? 0.469 2.497 17.008 1.00 97.56 92 LEU A CA 1
ATOM 699 C C . LEU A 1 92 ? 1.572 2.105 17.996 1.00 97.56 92 LEU A C 1
ATOM 701 O O . LEU A 1 92 ? 1.331 1.988 19.198 1.00 97.56 92 LEU A O 1
ATOM 705 N N . SER A 1 93 ? 2.804 1.974 17.510 1.00 95.94 93 SER A N 1
ATOM 706 C CA . SER A 1 93 ? 3.980 1.739 18.346 1.00 95.94 93 SER A CA 1
ATOM 707 C C . SER A 1 93 ? 5.143 2.644 17.953 1.00 95.94 93 SER A C 1
ATOM 709 O O . SER A 1 93 ? 5.629 2.643 16.823 1.00 95.94 93 SER A O 1
ATOM 711 N N . MET A 1 94 ? 5.640 3.387 18.942 1.00 93.88 94 MET A N 1
ATOM 712 C CA . MET A 1 94 ? 6.764 4.319 18.805 1.00 93.88 94 MET A CA 1
ATOM 713 C C . MET A 1 94 ? 8.129 3.658 19.024 1.00 93.88 94 MET A C 1
ATOM 715 O O . MET A 1 94 ? 9.142 4.349 19.090 1.00 93.88 94 MET A O 1
ATOM 719 N N . ARG A 1 95 ? 8.192 2.322 19.113 1.00 93.31 95 ARG A N 1
ATOM 720 C CA . ARG A 1 95 ? 9.419 1.572 19.442 1.00 93.31 95 ARG A CA 1
ATOM 721 C C . ARG A 1 95 ? 10.616 1.924 18.548 1.00 93.31 95 ARG A C 1
ATOM 723 O O . ARG A 1 95 ? 11.741 1.923 19.032 1.00 93.31 95 ARG A O 1
ATOM 730 N N . LYS A 1 96 ? 10.384 2.214 17.262 1.00 93.25 96 LYS A N 1
ATOM 731 C CA . LYS A 1 96 ? 11.424 2.638 16.301 1.00 93.25 96 LYS A CA 1
ATOM 732 C C . LYS A 1 96 ? 11.348 4.125 15.925 1.00 93.25 96 LYS A C 1
ATOM 734 O O . LYS A 1 96 ? 11.946 4.542 14.937 1.00 93.25 96 LYS A O 1
ATOM 739 N N . GLY A 1 97 ? 10.613 4.919 16.702 1.00 93.94 97 GLY A N 1
ATOM 740 C CA . GLY A 1 97 ? 10.440 6.356 16.504 1.00 93.94 97 GLY A CA 1
ATOM 741 C C . GLY A 1 97 ? 9.333 6.749 15.517 1.00 93.94 97 GLY A C 1
ATOM 742 O O . GLY A 1 97 ? 8.849 5.948 14.712 1.00 93.94 97 GLY A O 1
ATOM 743 N N . ALA A 1 98 ? 8.957 8.031 15.574 1.00 90.19 98 ALA A N 1
ATOM 744 C CA . ALA A 1 98 ? 7.835 8.612 14.827 1.00 90.19 98 ALA A CA 1
ATOM 745 C C . ALA A 1 98 ? 8.011 8.541 13.304 1.00 90.19 98 ALA A C 1
ATOM 747 O O . ALA A 1 98 ? 7.041 8.375 12.565 1.00 90.19 98 ALA A O 1
ATOM 748 N N . PHE A 1 99 ? 9.253 8.644 12.825 1.00 91.31 99 PHE A N 1
ATOM 749 C CA . PHE A 1 99 ? 9.561 8.572 11.400 1.00 91.31 99 PHE A CA 1
ATOM 750 C C . PHE A 1 99 ? 9.240 7.189 10.817 1.00 91.31 99 PHE A C 1
ATOM 752 O O . PHE A 1 99 ? 8.622 7.080 9.758 1.00 91.31 99 PHE A O 1
ATOM 759 N N . VAL A 1 100 ? 9.605 6.115 11.527 1.00 94.50 100 VAL A N 1
ATOM 760 C CA . VAL A 1 100 ? 9.302 4.745 11.088 1.00 94.50 100 VAL A CA 1
ATOM 761 C C . VAL A 1 100 ? 7.801 4.482 11.158 1.00 94.50 100 VAL A C 1
ATOM 763 O O . VAL A 1 100 ? 7.247 3.943 10.201 1.00 94.50 100 VAL A O 1
ATOM 766 N N . LEU A 1 101 ? 7.132 4.923 12.227 1.00 95.88 101 LEU A N 1
ATOM 767 C CA . LEU A 1 101 ? 5.675 4.847 12.339 1.00 95.88 101 LEU A CA 1
ATOM 768 C C . LEU A 1 101 ? 4.975 5.577 11.181 1.00 95.88 101 LEU A C 1
ATOM 770 O O . LEU A 1 101 ? 4.091 5.008 10.544 1.00 95.88 101 LEU A O 1
ATOM 774 N N . SER A 1 102 ? 5.421 6.787 10.834 1.00 95.81 102 SER A N 1
ATOM 775 C CA . SER A 1 102 ? 4.868 7.571 9.719 1.00 95.81 102 SER A CA 1
ATOM 776 C C . SER A 1 102 ? 4.990 6.844 8.375 1.00 95.81 102 SER A C 1
ATOM 778 O O . SER A 1 102 ? 4.063 6.849 7.560 1.00 95.81 102 SER A O 1
ATOM 780 N N . LYS A 1 103 ? 6.093 6.114 8.158 1.00 93.75 103 LYS A N 1
ATOM 781 C CA . LYS A 1 103 ? 6.248 5.241 6.984 1.00 93.75 103 LYS A CA 1
ATOM 782 C C . LYS A 1 103 ? 5.248 4.079 6.958 1.00 93.75 103 LYS A C 1
ATOM 784 O O . LYS A 1 103 ? 4.898 3.638 5.867 1.00 93.75 103 LYS A O 1
ATOM 789 N N . ARG A 1 104 ? 4.805 3.563 8.111 1.00 95.06 104 ARG A N 1
ATOM 790 C CA . ARG A 1 104 ? 3.765 2.513 8.186 1.00 95.06 104 ARG A CA 1
ATOM 791 C C . ARG A 1 104 ? 2.367 3.082 8.010 1.00 95.06 104 ARG A C 1
ATOM 793 O O . ARG A 1 104 ? 1.577 2.518 7.256 1.00 95.06 104 ARG A O 1
ATOM 800 N N . LEU A 1 105 ? 2.092 4.220 8.644 1.00 96.62 105 LEU A N 1
ATOM 801 C CA . LEU A 1 105 ? 0.829 4.939 8.500 1.00 96.62 105 LEU A CA 1
ATOM 802 C C . LEU A 1 105 ? 0.590 5.350 7.050 1.00 96.62 105 LEU A C 1
ATOM 804 O O . LEU A 1 105 ? -0.467 5.054 6.515 1.00 96.62 105 LEU A O 1
ATOM 808 N N . SER A 1 106 ? 1.591 5.905 6.359 1.00 95.00 106 SER A N 1
ATOM 809 C CA . SER A 1 106 ? 1.450 6.296 4.945 1.00 95.00 106 SER A CA 1
ATOM 810 C C . SER A 1 106 ? 1.118 5.138 3.994 1.00 95.00 106 SER A C 1
ATOM 812 O O . SER A 1 106 ? 0.699 5.382 2.864 1.00 95.00 106 SER A O 1
ATOM 814 N N . ARG A 1 107 ? 1.301 3.881 4.423 1.00 93.75 107 ARG A N 1
ATOM 815 C CA . ARG A 1 107 ? 0.906 2.703 3.646 1.00 93.75 107 ARG A CA 1
ATOM 816 C C . ARG A 1 107 ? -0.570 2.383 3.801 1.00 93.75 107 ARG A C 1
ATOM 818 O O . ARG A 1 107 ? -1.189 2.068 2.804 1.00 93.75 107 ARG A O 1
ATOM 825 N N . VAL A 1 108 ? -1.146 2.519 4.992 1.00 94.56 108 VAL A N 1
ATOM 826 C CA . VAL A 1 108 ? -2.581 2.245 5.210 1.00 94.56 108 VAL A CA 1
ATOM 827 C C . VAL A 1 108 ? -3.461 3.476 4.992 1.00 94.56 108 VAL A C 1
ATOM 829 O O . VAL A 1 108 ? -4.603 3.345 4.568 1.00 94.56 108 VAL A O 1
ATOM 832 N N . MET A 1 109 ? -2.912 4.675 5.206 1.00 95.25 109 MET A N 1
ATOM 833 C CA . MET A 1 109 ? -3.573 5.970 5.011 1.00 95.25 109 MET A CA 1
ATOM 834 C C . MET A 1 109 ? -3.368 6.481 3.582 1.00 95.25 109 MET A C 1
ATOM 836 O O . MET A 1 109 ? -2.978 7.627 3.351 1.00 95.25 109 MET A O 1
ATOM 840 N N . ARG A 1 110 ? -3.583 5.601 2.605 1.00 92.25 110 ARG A N 1
ATOM 841 C CA . ARG A 1 110 ? -3.548 5.925 1.179 1.00 92.25 110 ARG A CA 1
ATOM 842 C C . ARG A 1 110 ? -4.725 5.251 0.472 1.00 92.25 110 ARG A C 1
ATOM 844 O O . ARG A 1 110 ? -5.271 4.286 1.009 1.00 92.25 110 ARG A O 1
ATOM 851 N N . PRO A 1 111 ? -5.087 5.706 -0.732 1.00 91.94 111 PRO A N 1
ATOM 852 C CA . PRO A 1 111 ? -6.214 5.137 -1.439 1.00 91.94 111 PRO A CA 1
ATOM 853 C C . PRO A 1 111 ? -5.834 3.811 -2.131 1.00 91.94 111 PRO A C 1
ATOM 855 O O . PRO A 1 111 ? -4.723 3.646 -2.648 1.00 91.94 111 PRO A O 1
ATOM 858 N N . TYR A 1 112 ? -6.763 2.856 -2.139 1.00 92.19 112 TYR A N 1
ATOM 859 C CA . TYR A 1 112 ? -6.639 1.539 -2.763 1.00 92.19 112 TYR A CA 1
ATOM 860 C C . TYR A 1 112 ? -7.818 1.268 -3.696 1.00 92.19 112 TYR A C 1
ATOM 862 O O . TYR A 1 112 ? -8.951 1.642 -3.402 1.00 92.19 112 TYR A O 1
ATOM 870 N N . ARG A 1 113 ? -7.551 0.563 -4.803 1.00 90.94 113 ARG A N 1
ATOM 871 C CA . ARG A 1 113 ? -8.606 -0.009 -5.653 1.00 90.94 113 ARG A CA 1
ATOM 872 C C . ARG A 1 113 ? -8.945 -1.426 -5.223 1.00 90.94 113 ARG A C 1
ATOM 874 O O . ARG A 1 113 ? -10.111 -1.755 -5.105 1.00 90.94 113 ARG A O 1
ATOM 881 N N . TYR A 1 114 ? -7.930 -2.247 -4.976 1.00 93.69 114 TYR A N 1
ATOM 882 C CA . TYR A 1 114 ? -8.107 -3.652 -4.626 1.00 93.69 114 TYR A CA 1
ATOM 883 C C . TYR A 1 114 ? -7.752 -3.834 -3.162 1.00 93.69 114 TYR A C 1
ATOM 885 O O . TYR A 1 114 ? -6.576 -3.856 -2.800 1.00 93.69 114 TYR A O 1
ATOM 893 N N . TRP A 1 115 ? -8.760 -3.898 -2.304 1.00 94.75 115 TRP A N 1
ATOM 894 C CA . TRP A 1 115 ? -8.547 -4.064 -0.875 1.00 94.75 115 TRP A CA 1
ATOM 895 C C . TRP A 1 115 ? -9.710 -4.793 -0.208 1.00 94.75 115 TRP A C 1
ATOM 897 O O . TRP A 1 115 ? -10.788 -4.918 -0.777 1.00 94.75 115 TRP A O 1
ATOM 907 N N . GLY A 1 116 ? -9.491 -5.281 1.010 1.00 93.62 116 GLY A N 1
ATOM 908 C CA . GLY A 1 116 ? -10.546 -5.866 1.826 1.00 93.62 116 GLY A CA 1
ATOM 909 C C . GLY A 1 116 ? -10.147 -6.013 3.289 1.00 93.62 116 GLY A C 1
ATOM 910 O O . GLY A 1 116 ? -8.963 -6.122 3.615 1.00 93.62 116 GLY A O 1
ATOM 911 N N . PHE A 1 117 ? -11.154 -6.033 4.163 1.00 95.06 117 PHE A N 1
ATOM 912 C CA . PHE A 1 117 ? -11.018 -6.500 5.541 1.00 95.06 117 PHE A CA 1
ATOM 913 C C . PHE A 1 117 ? -11.575 -7.916 5.656 1.00 95.06 117 PHE A C 1
ATOM 915 O O . PHE A 1 117 ? -12.723 -8.179 5.292 1.00 95.06 117 PHE A O 1
ATOM 922 N N . PHE A 1 118 ? -10.769 -8.806 6.212 1.00 95.62 118 PHE A N 1
ATOM 923 C CA . PHE A 1 118 ? -11.078 -10.215 6.394 1.00 95.62 118 PHE A CA 1
ATOM 924 C C . PHE A 1 118 ? -11.032 -10.556 7.882 1.00 95.62 118 PHE A C 1
ATOM 926 O O . PHE A 1 118 ? -10.208 -9.993 8.596 1.00 95.62 118 PHE A O 1
ATOM 933 N N . PRO A 1 119 ? -11.866 -11.467 8.391 1.00 95.81 119 PRO A N 1
ATOM 934 C CA . PRO A 1 119 ? -11.615 -12.102 9.679 1.00 95.81 119 PRO A CA 1
ATOM 935 C C . PRO A 1 119 ? -10.225 -12.753 9.708 1.00 95.81 119 PRO A C 1
ATOM 937 O O . PRO A 1 119 ? -9.781 -13.306 8.703 1.00 95.81 119 PRO A O 1
ATOM 940 N N . ALA A 1 120 ? -9.547 -12.741 10.858 1.00 91.56 120 ALA A N 1
ATOM 941 C CA . ALA A 1 120 ? -8.179 -13.260 10.972 1.00 91.56 120 ALA A CA 1
ATOM 942 C C . ALA A 1 120 ? -7.996 -14.727 10.537 1.00 91.56 120 ALA A C 1
ATOM 944 O O . ALA A 1 120 ? -6.906 -15.101 10.123 1.00 91.56 120 ALA A O 1
ATOM 945 N N . GLY A 1 121 ? -9.049 -15.549 10.599 1.00 92.50 121 GLY A N 1
ATOM 946 C CA . GLY A 1 121 ? -9.013 -16.941 10.137 1.00 92.50 121 GLY A CA 1
ATOM 947 C C . GLY A 1 121 ? -9.214 -17.141 8.628 1.00 92.50 121 GLY A C 1
ATOM 948 O O . GLY A 1 121 ? -9.042 -18.259 8.156 1.00 92.50 121 GLY A O 1
ATOM 949 N N . GLU A 1 122 ? -9.592 -16.106 7.870 1.00 95.38 122 GLU A N 1
ATOM 950 C CA . GLU A 1 122 ? -9.875 -16.210 6.424 1.00 95.38 122 GLU A CA 1
ATOM 951 C C . GLU A 1 122 ? -8.661 -15.911 5.529 1.00 95.38 122 GLU A C 1
ATOM 953 O O . GLU A 1 122 ? -8.720 -16.140 4.317 1.00 95.38 122 GLU A O 1
ATOM 958 N N . VAL A 1 123 ? -7.576 -15.388 6.110 1.00 97.00 123 VAL A N 1
ATOM 959 C CA . VAL A 1 123 ? -6.325 -15.081 5.406 1.00 97.00 123 VAL A CA 1
ATOM 960 C C . VAL A 1 123 ? -5.186 -15.812 6.093 1.00 97.00 123 VAL A C 1
ATOM 962 O O . VAL A 1 123 ? -4.857 -15.529 7.244 1.00 97.00 123 VAL A O 1
ATOM 965 N N . THR A 1 124 ? -4.565 -16.739 5.376 1.00 97.75 124 THR A N 1
ATOM 966 C CA . THR A 1 124 ? -3.407 -17.487 5.871 1.00 97.75 124 THR A CA 1
ATOM 967 C C . THR A 1 124 ? -2.108 -16.814 5.437 1.00 97.75 124 THR A C 1
ATOM 969 O O . THR A 1 124 ? -1.858 -16.624 4.248 1.00 97.75 124 THR A O 1
ATOM 972 N N . ILE A 1 125 ? -1.279 -16.430 6.408 1.00 97.50 125 ILE A N 1
ATOM 973 C CA . ILE A 1 125 ? 0.029 -15.811 6.172 1.00 97.50 125 ILE A CA 1
ATOM 974 C C . ILE A 1 125 ? 1.093 -16.702 6.808 1.00 97.50 125 ILE A C 1
ATOM 976 O O . ILE A 1 125 ? 1.039 -16.949 8.013 1.00 97.50 125 ILE A O 1
ATOM 980 N N . ASP A 1 126 ? 2.043 -17.170 6.004 1.00 97.19 126 ASP A N 1
ATOM 981 C CA . ASP A 1 126 ? 3.205 -17.930 6.465 1.00 97.19 126 ASP A CA 1
ATOM 982 C C . ASP A 1 126 ? 4.482 -17.084 6.416 1.00 97.19 126 ASP A C 1
ATOM 984 O O . ASP A 1 126 ? 4.735 -16.353 5.455 1.00 97.19 126 ASP A O 1
ATOM 988 N N . TYR A 1 127 ? 5.300 -17.215 7.457 1.00 96.81 127 TYR A N 1
ATOM 989 C CA . TYR A 1 127 ? 6.600 -16.563 7.574 1.00 96.81 127 TYR A CA 1
ATOM 990 C C . TYR A 1 127 ? 7.688 -17.627 7.484 1.00 96.81 127 TYR A C 1
ATOM 992 O O . TYR A 1 127 ? 8.120 -18.191 8.488 1.00 96.81 127 TYR A O 1
ATOM 1000 N N . ASN A 1 128 ? 8.108 -17.915 6.258 1.00 95.75 128 ASN A N 1
ATOM 1001 C CA . ASN A 1 128 ? 8.908 -19.085 5.945 1.00 95.75 128 ASN A CA 1
ATOM 1002 C C . ASN A 1 128 ? 10.408 -18.820 6.171 1.00 95.75 128 ASN A C 1
ATOM 1004 O O . ASN A 1 128 ? 10.995 -17.909 5.583 1.00 95.75 128 ASN A O 1
ATOM 1008 N N . GLU A 1 129 ? 11.042 -19.643 7.009 1.00 95.31 129 GLU A N 1
ATOM 1009 C CA . GLU A 1 129 ? 12.481 -19.580 7.314 1.00 95.31 129 GLU A CA 1
ATOM 1010 C C . GLU A 1 129 ? 13.376 -20.012 6.140 1.00 95.31 129 GLU A C 1
ATOM 1012 O O . GLU A 1 129 ? 14.560 -19.685 6.109 1.00 95.31 129 GLU A O 1
ATOM 1017 N N . GLN A 1 130 ? 12.826 -20.740 5.163 1.00 93.38 130 GLN A N 1
ATOM 1018 C CA . GLN A 1 130 ? 13.553 -21.202 3.977 1.00 93.38 130 GLN A CA 1
ATOM 1019 C C . GLN A 1 130 ? 13.710 -20.107 2.913 1.00 93.38 130 GLN A C 1
ATOM 1021 O O . GLN A 1 130 ? 14.541 -20.242 2.013 1.00 93.38 130 GLN A O 1
ATOM 1026 N N . LEU A 1 131 ? 12.926 -19.025 2.992 1.00 90.69 131 LEU A N 1
ATOM 1027 C CA . LEU A 1 131 ? 13.094 -17.875 2.111 1.00 90.69 131 LEU A CA 1
ATOM 1028 C C . LEU A 1 131 ? 14.266 -17.031 2.611 1.00 90.69 131 LEU A C 1
ATOM 1030 O O . LEU A 1 131 ? 14.172 -16.405 3.665 1.00 90.69 131 LEU A O 1
ATOM 1034 N N . ASP A 1 132 ? 15.356 -16.992 1.838 1.00 90.94 132 ASP A N 1
ATOM 1035 C CA . ASP A 1 132 ? 16.518 -16.153 2.153 1.00 90.94 132 ASP A CA 1
ATOM 1036 C C . ASP A 1 132 ? 16.082 -14.680 2.291 1.00 90.94 132 ASP A C 1
ATOM 1038 O O . ASP A 1 132 ? 15.691 -14.065 1.290 1.00 90.94 132 ASP A O 1
ATOM 1042 N N . PRO A 1 133 ? 16.185 -14.078 3.493 1.00 87.38 133 PRO A N 1
ATOM 1043 C CA . PRO A 1 133 ? 15.744 -12.708 3.725 1.00 87.38 133 PRO A CA 1
ATOM 1044 C C . PRO A 1 133 ? 16.476 -11.670 2.873 1.00 87.38 133 PRO A C 1
ATOM 1046 O O . PRO A 1 133 ? 15.935 -10.593 2.649 1.00 87.38 133 PRO A O 1
ATOM 1049 N N . LYS A 1 134 ? 17.700 -11.957 2.406 1.00 88.69 134 LYS A N 1
ATOM 1050 C CA . LYS A 1 134 ? 18.449 -11.048 1.526 1.00 88.69 134 LYS A CA 1
ATOM 1051 C C . LYS A 1 134 ? 17.947 -11.105 0.091 1.00 88.69 134 LYS A C 1
ATOM 1053 O O . LYS A 1 134 ? 17.891 -10.074 -0.569 1.00 88.69 134 LYS A O 1
ATOM 1058 N N . LEU A 1 135 ? 17.607 -12.299 -0.390 1.00 89.94 135 LEU A N 1
ATOM 1059 C CA . LEU A 1 135 ? 17.085 -12.489 -1.743 1.00 89.94 135 LEU A CA 1
ATOM 1060 C C . LEU A 1 135 ? 15.647 -11.969 -1.862 1.00 89.94 135 LEU A C 1
ATOM 1062 O O . LEU A 1 135 ? 15.267 -11.421 -2.892 1.00 89.94 135 LEU A O 1
ATOM 1066 N N . TRP A 1 136 ? 14.867 -12.138 -0.797 1.00 92.12 136 TRP A N 1
ATOM 1067 C CA . TRP A 1 136 ? 13.453 -11.783 -0.7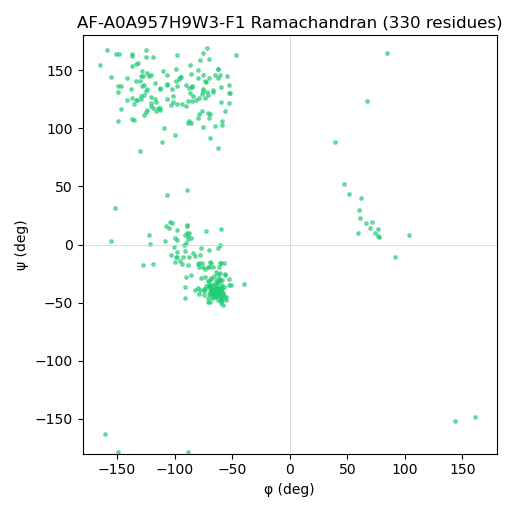34 1.00 92.12 136 TRP A CA 1
ATOM 1068 C C . TRP A 1 136 ? 13.190 -10.469 0.015 1.00 92.12 136 TRP A C 1
ATOM 1070 O O . TRP A 1 136 ? 12.061 -10.223 0.436 1.00 92.12 136 TRP A O 1
ATOM 1080 N N . ASP A 1 137 ? 14.197 -9.608 0.198 1.00 88.94 137 ASP A N 1
ATOM 1081 C CA . ASP A 1 137 ? 13.995 -8.332 0.893 1.00 88.94 137 ASP A CA 1
ATOM 1082 C C . ASP A 1 137 ? 12.944 -7.478 0.167 1.00 88.94 137 ASP A C 1
ATOM 1084 O O . ASP A 1 137 ? 13.047 -7.184 -1.025 1.00 88.94 137 ASP A O 1
ATOM 1088 N N . GLY A 1 138 ? 11.890 -7.110 0.894 1.00 90.06 138 GLY A N 1
ATOM 1089 C CA . GLY A 1 138 ? 10.750 -6.388 0.338 1.00 90.06 138 GLY A CA 1
ATOM 1090 C C . GLY A 1 138 ? 9.928 -7.184 -0.682 1.00 90.06 138 GLY A C 1
ATOM 1091 O O . GLY A 1 138 ? 9.176 -6.566 -1.436 1.00 90.06 138 GLY A O 1
ATOM 1092 N N . CYS A 1 139 ? 10.041 -8.514 -0.717 1.00 94.56 139 CYS A N 1
ATOM 1093 C CA . CYS A 1 139 ? 9.303 -9.389 -1.622 1.00 94.56 139 CYS A CA 1
ATOM 1094 C C . CYS A 1 139 ? 8.671 -10.585 -0.883 1.00 94.56 139 CYS A C 1
ATOM 1096 O O . CYS A 1 139 ? 9.126 -11.005 0.179 1.00 94.56 139 CYS A O 1
ATOM 1098 N N . GLY A 1 140 ? 7.623 -11.155 -1.464 1.00 96.62 140 GLY A N 1
ATOM 1099 C CA . GLY A 1 140 ? 6.950 -12.360 -0.997 1.00 96.62 140 GLY A CA 1
ATOM 1100 C C . GLY A 1 140 ? 6.129 -13.000 -2.110 1.00 96.62 140 GLY A C 1
ATOM 1101 O O . GLY A 1 140 ? 6.297 -12.698 -3.296 1.00 96.62 140 GLY A O 1
ATOM 1102 N N . GLN A 1 141 ? 5.214 -13.878 -1.728 1.00 97.75 141 GLN A N 1
ATOM 1103 C CA . GLN A 1 141 ? 4.326 -14.588 -2.641 1.00 97.75 141 GLN A CA 1
ATOM 1104 C C . GLN A 1 141 ? 2.875 -14.429 -2.196 1.00 97.75 141 GLN A C 1
ATOM 1106 O O . GLN A 1 141 ? 2.592 -14.299 -1.005 1.00 97.75 141 GLN A O 1
ATOM 1111 N N . VAL A 1 142 ? 1.964 -14.446 -3.164 1.00 98.56 142 VAL A N 1
ATOM 1112 C CA . VAL A 1 142 ? 0.517 -14.486 -2.947 1.00 98.56 142 VAL A CA 1
ATOM 1113 C C . VAL A 1 142 ? -0.085 -15.598 -3.797 1.00 98.56 142 VAL A C 1
ATOM 1115 O O . VAL A 1 142 ? 0.324 -15.790 -4.944 1.00 98.56 142 VAL A O 1
ATOM 1118 N N . SER A 1 143 ? -1.055 -16.335 -3.264 1.00 98.38 143 SER A N 1
ATOM 1119 C CA . SER A 1 143 ? -1.721 -17.382 -4.036 1.00 98.38 143 SER A CA 1
ATOM 1120 C C . SER A 1 143 ? -2.661 -16.784 -5.084 1.00 98.38 143 SER A C 1
ATOM 1122 O O . SER A 1 143 ? -3.395 -15.825 -4.817 1.00 98.38 143 SER A O 1
ATOM 1124 N N . ARG A 1 144 ? -2.714 -17.381 -6.282 1.00 97.81 144 ARG A N 1
ATOM 1125 C CA . ARG A 1 144 ? -3.739 -17.030 -7.281 1.00 97.81 144 ARG A CA 1
ATOM 1126 C C . ARG A 1 144 ? -5.144 -17.251 -6.721 1.00 97.81 144 ARG A C 1
ATOM 1128 O O . ARG A 1 144 ? -6.046 -16.462 -6.992 1.00 97.81 144 ARG A O 1
ATOM 1135 N N . GLY A 1 145 ? -5.307 -18.282 -5.889 1.00 97.25 145 GLY A N 1
ATOM 1136 C CA . GLY A 1 145 ? -6.547 -18.551 -5.169 1.00 97.25 145 GLY A CA 1
ATOM 1137 C C . GLY A 1 145 ? -7.007 -17.361 -4.323 1.00 97.25 145 GLY A C 1
ATOM 1138 O O . GLY A 1 145 ? -8.174 -16.989 -4.397 1.00 97.25 145 GLY A O 1
ATOM 1139 N N . PHE A 1 146 ? -6.114 -16.717 -3.565 1.00 97.81 146 PHE A N 1
ATOM 1140 C CA . PHE A 1 146 ? -6.463 -15.524 -2.789 1.00 97.81 146 PHE A CA 1
ATOM 1141 C C . PHE A 1 146 ? -6.864 -14.349 -3.688 1.00 97.81 146 PHE A C 1
ATOM 1143 O O . PHE A 1 146 ? -7.881 -13.706 -3.434 1.00 97.81 146 PHE A O 1
ATOM 1150 N N . VAL A 1 147 ? -6.107 -14.092 -4.762 1.00 97.50 147 VAL A N 1
ATOM 1151 C CA . VAL A 1 147 ? -6.416 -13.018 -5.726 1.00 97.50 147 VAL A CA 1
ATOM 1152 C C . VAL A 1 147 ? -7.809 -13.213 -6.335 1.00 97.50 147 VAL A C 1
ATOM 1154 O O . VAL A 1 147 ? -8.582 -12.258 -6.416 1.00 97.50 147 VAL A O 1
ATOM 1157 N N . GLN A 1 148 ? -8.165 -14.454 -6.682 1.00 95.44 148 GLN A N 1
ATOM 1158 C CA . GLN A 1 148 ? -9.498 -14.807 -7.169 1.00 95.44 148 GLN A CA 1
ATOM 1159 C C . GLN A 1 148 ? -10.581 -14.531 -6.117 1.00 95.44 148 GLN A C 1
ATOM 1161 O O . GLN A 1 148 ? -11.564 -13.858 -6.419 1.00 95.44 148 GLN A O 1
ATOM 1166 N N . ARG A 1 149 ? -10.374 -14.957 -4.862 1.00 94.06 149 ARG A N 1
ATOM 1167 C CA . ARG A 1 149 ? -11.328 -14.698 -3.768 1.00 94.06 149 ARG A CA 1
ATOM 1168 C C . ARG A 1 149 ? -11.520 -13.207 -3.498 1.00 94.06 149 ARG A C 1
ATOM 1170 O O . ARG A 1 149 ? -12.645 -12.776 -3.252 1.00 94.06 149 ARG A O 1
ATOM 1177 N N . LEU A 1 150 ? -10.450 -12.411 -3.556 1.00 94.12 150 LEU A N 1
ATOM 1178 C CA . LEU A 1 150 ? -10.550 -10.957 -3.434 1.00 94.12 150 LEU A CA 1
ATOM 1179 C C . LEU A 1 150 ? -11.356 -10.365 -4.597 1.00 94.12 150 LEU A C 1
ATOM 1181 O O . LEU A 1 150 ? -12.228 -9.533 -4.360 1.00 94.12 150 LEU A O 1
ATOM 1185 N N . ALA A 1 151 ? -11.105 -10.805 -5.833 1.00 92.38 151 ALA A N 1
ATOM 1186 C CA . ALA A 1 151 ? -11.843 -10.341 -7.005 1.00 92.38 151 ALA A CA 1
ATOM 1187 C C . ALA A 1 151 ? -13.339 -10.669 -6.920 1.00 92.38 151 ALA A C 1
ATOM 1189 O O . ALA A 1 151 ? -14.162 -9.820 -7.249 1.00 92.38 151 ALA A O 1
ATOM 1190 N N . ASP A 1 152 ? -13.688 -11.868 -6.451 1.00 90.25 152 ASP A N 1
ATOM 1191 C CA . ASP A 1 152 ? -15.081 -12.298 -6.297 1.00 90.25 152 ASP A CA 1
ATOM 1192 C C . ASP A 1 152 ? -15.782 -11.545 -5.166 1.00 90.25 152 ASP A C 1
ATOM 1194 O O . ASP A 1 152 ? -16.943 -11.170 -5.293 1.00 90.25 152 ASP A O 1
ATOM 1198 N N . ARG A 1 153 ? -15.065 -11.237 -4.080 1.00 86.88 153 ARG A N 1
ATOM 1199 C CA . ARG A 1 153 ? -15.587 -10.376 -3.017 1.00 86.88 153 ARG A CA 1
ATOM 1200 C C . ARG A 1 153 ? -15.818 -8.952 -3.499 1.00 86.88 153 ARG A C 1
ATOM 1202 O O . ARG A 1 153 ? -16.738 -8.315 -3.024 1.00 86.88 153 ARG A O 1
ATOM 1209 N N . LEU A 1 154 ? -15.001 -8.435 -4.407 1.00 86.56 154 LEU A N 1
ATOM 1210 C CA . LEU A 1 154 ? -15.170 -7.097 -4.982 1.00 86.56 154 LEU A CA 1
ATOM 1211 C C . LEU A 1 154 ? -16.121 -7.092 -6.197 1.00 86.56 154 LEU A C 1
ATOM 1213 O O . LEU A 1 154 ? -16.288 -6.069 -6.866 1.00 86.56 154 LEU A O 1
ATOM 1217 N N . ASP A 1 155 ? -16.746 -8.233 -6.498 1.00 71.88 155 ASP A N 1
ATOM 1218 C CA . ASP A 1 155 ? -17.737 -8.340 -7.557 1.00 71.88 155 ASP A CA 1
ATOM 1219 C C . ASP A 1 155 ? -19.041 -7.634 -7.131 1.00 71.88 155 ASP A C 1
ATOM 1221 O O . ASP A 1 155 ? -19.562 -7.911 -6.042 1.00 71.88 155 ASP A O 1
ATOM 1225 N N . PRO A 1 156 ? -19.616 -6.767 -7.987 1.00 61.94 156 PRO A N 1
ATOM 1226 C CA . PRO A 1 156 ? -20.858 -6.046 -7.703 1.00 61.94 156 PRO A CA 1
ATOM 1227 C C . PRO A 1 156 ? -22.027 -6.946 -7.279 1.00 61.94 156 PRO A C 1
ATOM 1229 O O . PRO A 1 156 ? -22.891 -6.522 -6.512 1.00 61.94 156 PRO A O 1
ATOM 1232 N N . SER A 1 157 ? -22.053 -8.193 -7.760 1.00 55.09 157 SER A N 1
ATOM 1233 C CA . SER A 1 157 ? -23.100 -9.173 -7.452 1.00 55.09 157 SER A CA 1
ATOM 1234 C C . SER A 1 157 ? -23.087 -9.662 -5.997 1.00 55.09 157 SER A C 1
ATOM 1236 O O . SER A 1 157 ? -24.082 -10.224 -5.540 1.00 55.09 157 SER A O 1
ATOM 1238 N N . THR A 1 158 ? -22.001 -9.419 -5.252 1.00 52.09 158 THR A N 1
ATOM 1239 C CA . THR A 1 158 ? -21.822 -9.904 -3.871 1.00 52.09 158 THR A CA 1
ATOM 1240 C C . THR A 1 158 ? -22.108 -8.859 -2.787 1.00 52.09 158 THR A C 1
ATOM 1242 O O . THR A 1 158 ? -22.077 -9.184 -1.601 1.00 52.09 158 THR A O 1
ATOM 1245 N N . GLY A 1 159 ? -22.449 -7.616 -3.159 1.00 43.19 159 GLY A N 1
ATOM 1246 C CA . GLY A 1 159 ? -22.920 -6.587 -2.218 1.00 43.19 159 GLY A CA 1
ATOM 1247 C C . GLY A 1 159 ? -21.852 -6.008 -1.274 1.00 43.19 159 GLY A C 1
ATOM 1248 O O . GLY A 1 159 ? -22.190 -5.426 -0.247 1.00 43.19 159 GLY A O 1
ATOM 1249 N N . SER A 1 160 ? -20.569 -6.148 -1.610 1.00 50.78 160 SER A N 1
ATOM 1250 C CA . SER A 1 160 ? -19.409 -5.802 -0.768 1.00 50.78 160 SER A CA 1
ATOM 1251 C C . SER A 1 160 ? -19.058 -4.313 -0.655 1.00 50.78 160 SER A C 1
ATOM 1253 O O . SER A 1 160 ? -18.146 -3.958 0.090 1.00 50.78 160 SER A O 1
ATOM 1255 N N . GLY A 1 161 ? -19.776 -3.436 -1.362 1.00 52.81 161 GLY A N 1
ATOM 1256 C CA . GLY A 1 161 ? -19.647 -1.979 -1.245 1.00 52.81 161 GLY A CA 1
ATOM 1257 C C . GLY A 1 161 ? -18.644 -1.313 -2.197 1.00 52.81 161 GLY A C 1
ATOM 1258 O O . GLY A 1 161 ? -18.701 -0.096 -2.341 1.00 52.81 161 GLY A O 1
ATOM 1259 N N . GLN A 1 162 ? -17.800 -2.066 -2.913 1.00 61.59 162 GLN A N 1
ATOM 1260 C CA . GLN A 1 162 ? -16.960 -1.535 -3.994 1.00 61.59 162 GLN A CA 1
ATOM 1261 C C . GLN A 1 162 ? -17.215 -2.316 -5.285 1.00 61.59 162 GLN A C 1
ATOM 1263 O O . GLN A 1 162 ? -16.922 -3.501 -5.376 1.00 61.59 162 GLN A O 1
ATOM 1268 N N . VAL A 1 163 ? -17.782 -1.644 -6.285 1.00 67.62 163 VAL A N 1
ATOM 1269 C CA . VAL A 1 163 ? -18.139 -2.228 -7.585 1.00 67.62 163 VAL A CA 1
ATOM 1270 C C . VAL A 1 163 ? -16.906 -2.180 -8.488 1.00 67.62 163 VAL A C 1
ATOM 1272 O O . VAL A 1 163 ? -16.559 -1.112 -8.992 1.00 67.62 163 VAL A O 1
ATOM 1275 N N . LEU A 1 164 ? -16.232 -3.315 -8.706 1.00 75.62 164 LEU A N 1
ATOM 1276 C CA . LEU A 1 164 ? -15.244 -3.403 -9.785 1.00 75.62 164 LEU A CA 1
ATOM 1277 C C . LEU A 1 164 ? -15.957 -3.524 -11.131 1.00 75.62 164 LEU A C 1
ATOM 1279 O O . LEU A 1 164 ? -16.805 -4.394 -11.325 1.00 75.62 164 LEU A O 1
ATOM 1283 N N . ASP A 1 165 ? -15.574 -2.685 -12.089 1.00 81.06 165 ASP A N 1
ATOM 1284 C CA . ASP A 1 165 ? -15.939 -2.926 -13.481 1.00 81.06 165 ASP A CA 1
ATOM 1285 C C . ASP A 1 165 ? -15.150 -4.115 -14.069 1.00 81.06 165 ASP A C 1
ATOM 1287 O O . ASP A 1 165 ? -14.176 -4.623 -13.498 1.00 81.06 165 ASP A O 1
ATOM 1291 N N . ALA A 1 166 ? -15.565 -4.561 -15.256 1.00 83.94 166 ALA A N 1
ATOM 1292 C CA . ALA A 1 166 ? -14.945 -5.693 -15.937 1.00 83.94 166 ALA A CA 1
ATOM 1293 C C . ALA A 1 166 ? -13.452 -5.475 -16.256 1.00 83.94 166 ALA A C 1
ATOM 1295 O O . ALA A 1 166 ? -12.685 -6.441 -16.275 1.00 83.94 166 ALA A O 1
ATOM 1296 N N . ARG A 1 167 ? -13.020 -4.227 -16.496 1.00 85.69 167 ARG A N 1
ATOM 1297 C CA . ARG A 1 167 ? -11.616 -3.897 -16.783 1.00 85.69 167 ARG A CA 1
ATOM 1298 C C . ARG A 1 167 ? -10.767 -4.087 -15.530 1.00 85.69 167 ARG A C 1
ATOM 1300 O O . ARG A 1 167 ? -9.745 -4.764 -15.607 1.00 85.69 167 ARG A O 1
ATOM 1307 N N . HIS A 1 168 ? -11.195 -3.536 -14.401 1.00 86.88 168 HIS A N 1
ATOM 1308 C CA . HIS A 1 168 ? -10.488 -3.630 -13.126 1.00 86.88 168 HIS A CA 1
ATOM 1309 C C . HIS A 1 168 ? -10.472 -5.060 -12.584 1.00 86.88 168 HIS A C 1
ATOM 1311 O O . HIS A 1 168 ? -9.444 -5.536 -12.107 1.00 86.88 168 HIS A O 1
ATOM 1317 N N . ARG A 1 169 ? -11.574 -5.805 -12.736 1.00 88.06 169 ARG A N 1
ATOM 1318 C CA . ARG A 1 169 ? -11.590 -7.231 -12.388 1.00 88.06 169 ARG A CA 1
ATOM 1319 C C . ARG A 1 169 ? -10.576 -8.022 -13.221 1.00 88.06 169 ARG A C 1
ATOM 1321 O O . ARG A 1 169 ? -9.839 -8.843 -12.683 1.00 88.06 169 ARG A O 1
ATOM 1328 N N . ARG A 1 170 ? -10.507 -7.762 -14.531 1.00 88.62 170 ARG A N 1
ATOM 1329 C CA . ARG A 1 170 ? -9.524 -8.392 -15.425 1.00 88.62 170 ARG A CA 1
ATOM 1330 C C . ARG A 1 170 ? -8.086 -8.021 -15.055 1.00 88.62 170 ARG A C 1
ATOM 1332 O O . ARG A 1 170 ? -7.221 -8.887 -15.096 1.00 88.62 170 ARG A O 1
ATOM 1339 N N . GLU A 1 171 ? -7.833 -6.762 -14.703 1.00 89.50 171 GLU A N 1
ATOM 1340 C CA . GLU A 1 171 ? -6.523 -6.296 -14.232 1.00 89.50 171 GLU A CA 1
ATOM 1341 C C . GLU A 1 171 ? -6.085 -7.046 -12.969 1.00 89.50 171 GLU A C 1
ATOM 1343 O O . GLU A 1 171 ? -4.993 -7.609 -12.950 1.00 89.50 171 GLU A O 1
ATOM 1348 N N . LEU A 1 172 ? -6.955 -7.124 -11.956 1.00 91.31 172 LEU A N 1
ATOM 1349 C CA . LEU A 1 172 ? -6.670 -7.846 -10.717 1.00 91.31 172 LEU A CA 1
ATOM 1350 C C . LEU A 1 172 ? -6.345 -9.325 -10.973 1.00 91.31 172 LEU A C 1
ATOM 1352 O O . LEU A 1 172 ? -5.404 -9.846 -10.391 1.00 91.31 172 LEU A O 1
ATOM 1356 N N . LEU A 1 173 ? -7.083 -10.007 -11.850 1.00 92.19 173 LEU A N 1
ATOM 1357 C CA . LEU A 1 173 ? -6.875 -11.442 -12.085 1.00 92.19 173 LEU A CA 1
ATOM 1358 C C . LEU A 1 173 ? -5.658 -11.782 -12.952 1.00 92.19 173 LEU A C 1
ATOM 1360 O O . LEU A 1 173 ? -5.097 -12.870 -12.812 1.00 92.19 173 LEU A O 1
ATOM 1364 N N . ASN A 1 174 ? -5.265 -10.880 -13.853 1.00 90.94 174 ASN A N 1
ATOM 1365 C CA . ASN A 1 174 ? -4.176 -11.125 -14.801 1.00 90.94 174 ASN A CA 1
ATOM 1366 C C . ASN A 1 174 ? -2.834 -10.534 -14.356 1.00 90.94 174 ASN A C 1
ATOM 1368 O O . ASN A 1 174 ? -1.806 -10.830 -14.966 1.00 90.94 174 ASN A O 1
ATOM 1372 N N . ALA A 1 175 ? -2.816 -9.700 -13.316 1.00 91.06 175 ALA A N 1
ATOM 1373 C CA . ALA A 1 175 ? -1.575 -9.202 -12.748 1.00 91.06 175 ALA A CA 1
ATOM 1374 C C . ALA A 1 175 ? -0.779 -10.348 -12.105 1.00 91.06 175 ALA A C 1
ATOM 1376 O O . ALA A 1 175 ? -1.304 -11.121 -11.310 1.00 91.06 175 ALA A O 1
ATOM 1377 N N . ASN A 1 176 ? 0.512 -10.433 -12.431 1.00 93.25 176 ASN A N 1
ATOM 1378 C CA . ASN A 1 176 ? 1.428 -11.436 -11.870 1.00 93.25 176 ASN A CA 1
ATOM 1379 C C . ASN A 1 176 ? 2.263 -10.897 -10.698 1.00 93.25 176 ASN A C 1
ATOM 1381 O O . ASN A 1 176 ? 2.999 -11.645 -10.054 1.00 93.25 176 ASN A O 1
ATOM 1385 N N . ARG A 1 177 ? 2.166 -9.591 -10.426 1.00 95.06 177 ARG A N 1
ATOM 1386 C CA . ARG A 1 177 ? 2.882 -8.912 -9.348 1.00 95.06 177 ARG A CA 1
ATOM 1387 C C . ARG A 1 177 ? 2.037 -7.785 -8.777 1.00 95.06 177 ARG A C 1
ATOM 1389 O O . ARG A 1 177 ? 1.500 -6.972 -9.529 1.00 95.06 177 ARG A O 1
ATOM 1396 N N . PHE A 1 178 ? 2.025 -7.681 -7.455 1.00 96.69 178 PHE A N 1
ATOM 1397 C CA . PHE A 1 178 ? 1.402 -6.569 -6.743 1.00 96.69 178 PHE A CA 1
ATOM 1398 C C . PHE A 1 178 ? 2.408 -5.893 -5.821 1.00 96.69 178 PHE A C 1
ATOM 1400 O O . PHE A 1 178 ? 3.277 -6.559 -5.264 1.00 96.69 178 PHE A O 1
ATOM 1407 N N . GLU A 1 179 ? 2.284 -4.584 -5.615 1.00 96.62 179 GLU A N 1
ATOM 1408 C CA . GLU A 1 179 ? 2.662 -4.005 -4.329 1.00 96.62 179 GLU A CA 1
ATOM 1409 C C . GLU A 1 179 ? 1.582 -4.385 -3.308 1.00 96.62 179 GLU A C 1
ATOM 1411 O O . GLU A 1 179 ? 0.393 -4.149 -3.533 1.00 96.62 179 GLU A O 1
ATOM 1416 N N . VAL A 1 180 ? 1.994 -4.985 -2.194 1.00 97.50 180 VAL A N 1
ATOM 1417 C CA . VAL A 1 180 ? 1.101 -5.461 -1.137 1.00 97.50 180 VAL A CA 1
ATOM 1418 C C . VAL A 1 180 ? 1.233 -4.614 0.119 1.00 97.50 180 VAL A C 1
ATOM 1420 O O . VAL A 1 180 ? 2.297 -4.090 0.466 1.00 97.50 180 VAL A O 1
ATOM 1423 N N . THR A 1 181 ? 0.131 -4.504 0.844 1.00 97.88 181 THR A N 1
ATOM 1424 C CA . THR A 1 181 ? 0.126 -4.165 2.262 1.00 97.88 181 THR A CA 1
ATOM 1425 C C . THR A 1 181 ? -0.840 -5.100 2.968 1.00 97.88 181 THR A C 1
ATOM 1427 O O . THR A 1 181 ? -2.020 -5.115 2.627 1.00 97.88 181 THR A O 1
ATOM 1430 N N . THR A 1 182 ? -0.354 -5.861 3.943 1.00 97.94 182 THR A N 1
ATOM 1431 C CA . THR A 1 182 ? -1.216 -6.552 4.908 1.00 97.94 182 THR A CA 1
ATOM 1432 C C . THR A 1 182 ? -1.112 -5.831 6.246 1.00 97.94 182 THR A C 1
ATOM 1434 O O . THR A 1 182 ? -0.064 -5.279 6.581 1.00 97.94 182 THR A O 1
ATOM 1437 N N . LEU A 1 183 ? -2.196 -5.786 7.014 1.00 98.31 183 LEU A N 1
ATOM 1438 C CA . LEU A 1 183 ? -2.165 -5.308 8.3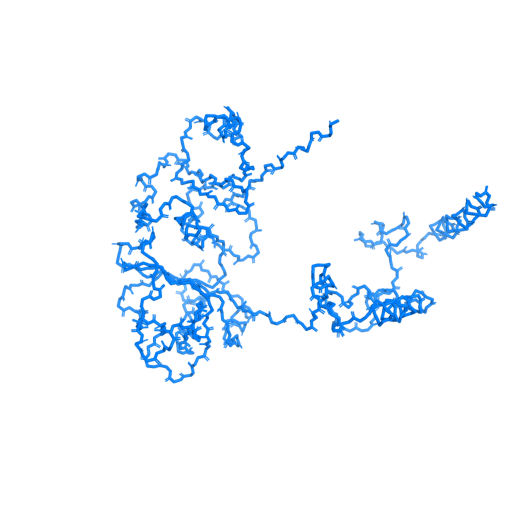93 1.00 98.31 183 LEU A CA 1
ATOM 1439 C C . LEU A 1 183 ? -3.013 -6.230 9.263 1.00 98.31 183 LEU A C 1
ATOM 1441 O O . LEU A 1 183 ? -4.179 -6.469 8.967 1.00 98.31 183 LEU A O 1
ATOM 1445 N N . HIS A 1 184 ? -2.414 -6.745 10.326 1.00 97.56 184 HIS A N 1
ATOM 1446 C CA . HIS A 1 184 ? -2.995 -7.746 11.214 1.00 97.56 184 HIS A CA 1
ATOM 1447 C C . HIS A 1 184 ? -2.448 -7.559 12.636 1.00 97.56 184 HIS A C 1
ATOM 1449 O O . HIS A 1 184 ? -1.655 -6.652 12.902 1.00 97.56 184 HIS A O 1
ATOM 1455 N N . ALA A 1 185 ? -2.854 -8.420 13.567 1.00 96.88 185 ALA A N 1
ATOM 1456 C CA . ALA A 1 185 ? -2.504 -8.280 14.982 1.00 96.88 185 ALA A CA 1
ATOM 1457 C C . ALA A 1 185 ? -0.992 -8.337 15.265 1.00 96.88 185 ALA A C 1
ATOM 1459 O O . ALA A 1 185 ? -0.524 -7.726 16.222 1.00 96.88 185 ALA A O 1
ATOM 1460 N N . ALA A 1 186 ? -0.219 -9.048 14.438 1.00 95.00 186 ALA A N 1
ATOM 1461 C CA . ALA A 1 186 ? 1.231 -9.159 14.613 1.00 95.00 186 ALA A CA 1
ATOM 1462 C C . ALA A 1 186 ? 2.022 -8.028 13.928 1.00 95.00 186 ALA A C 1
ATOM 1464 O O . ALA A 1 186 ? 3.216 -7.878 14.193 1.00 95.00 186 ALA A O 1
ATOM 1465 N N . GLY A 1 187 ? 1.381 -7.206 13.091 1.00 96.56 187 GLY A N 1
ATOM 1466 C CA . GLY A 1 187 ? 2.015 -6.057 12.456 1.00 96.56 187 GLY A CA 1
ATOM 1467 C C . GLY A 1 187 ? 1.550 -5.808 11.024 1.00 96.56 187 GLY A C 1
ATOM 1468 O O . GLY A 1 187 ? 0.419 -6.117 10.648 1.00 96.56 187 GLY A O 1
ATOM 1469 N N . GLN A 1 188 ? 2.449 -5.214 10.241 1.00 97.31 188 GLN A N 1
ATOM 1470 C CA . GLN A 1 188 ? 2.262 -4.871 8.837 1.00 97.31 188 GLN A CA 1
ATOM 1471 C C . GLN A 1 188 ? 3.306 -5.570 7.960 1.00 97.31 188 GLN A C 1
ATOM 1473 O O . GLN A 1 188 ? 4.506 -5.347 8.163 1.00 97.31 188 GLN A O 1
ATOM 1478 N N . ASP A 1 189 ? 2.881 -6.297 6.926 1.00 96.31 189 ASP A N 1
ATOM 1479 C CA . ASP A 1 189 ? 3.759 -6.649 5.807 1.00 96.31 189 ASP A CA 1
ATOM 1480 C C . ASP A 1 189 ? 3.603 -5.649 4.669 1.00 96.31 189 ASP A C 1
ATOM 1482 O O . ASP A 1 189 ? 2.529 -5.110 4.390 1.00 96.31 189 ASP A O 1
ATOM 1486 N N . LYS A 1 190 ? 4.725 -5.372 4.012 1.00 93.81 190 LYS A N 1
ATOM 1487 C CA . LYS A 1 190 ? 4.819 -4.429 2.906 1.00 93.81 190 LYS A CA 1
ATOM 1488 C C . LYS A 1 190 ? 5.913 -4.895 1.965 1.00 93.81 190 LYS A C 1
ATOM 1490 O O . LYS A 1 190 ? 7.030 -5.158 2.403 1.00 93.81 190 LYS A O 1
ATOM 1495 N N . GLY A 1 191 ? 5.626 -4.826 0.677 1.00 94.06 191 GLY A N 1
ATOM 1496 C CA . GLY A 1 191 ? 6.616 -5.053 -0.360 1.00 94.06 191 GLY A CA 1
ATOM 1497 C C . GLY A 1 191 ? 5.934 -5.370 -1.671 1.00 94.06 191 GLY A C 1
ATOM 1498 O O . GLY A 1 191 ? 4.817 -4.917 -1.921 1.00 94.06 191 GLY A O 1
ATOM 1499 N N . HIS A 1 192 ? 6.596 -6.184 -2.473 1.00 96.44 192 HIS A N 1
ATOM 1500 C CA . HIS A 1 192 ? 6.001 -6.825 -3.626 1.00 96.44 192 HIS A CA 1
ATOM 1501 C C . HIS A 1 192 ? 5.597 -8.260 -3.299 1.00 96.44 192 HIS A C 1
ATOM 1503 O O . HIS A 1 192 ? 6.219 -8.910 -2.467 1.00 96.44 192 HIS A O 1
ATOM 1509 N N . VAL A 1 193 ? 4.571 -8.763 -3.972 1.00 97.69 193 VAL A N 1
ATOM 1510 C CA . VAL A 1 193 ? 4.240 -10.190 -3.988 1.00 97.69 193 VAL A CA 1
ATOM 1511 C C . VAL A 1 193 ? 4.137 -10.674 -5.420 1.00 97.69 193 VAL A C 1
ATOM 1513 O O . VAL A 1 193 ? 3.574 -9.982 -6.273 1.00 97.69 193 VAL A O 1
ATOM 1516 N N . LEU A 1 194 ? 4.697 -11.852 -5.672 1.00 97.19 194 LEU A N 1
ATOM 1517 C CA . LEU A 1 194 ? 4.535 -12.589 -6.921 1.00 97.19 194 LEU A CA 1
ATOM 1518 C C . LEU A 1 194 ? 3.327 -13.517 -6.807 1.00 97.19 194 LEU A C 1
ATOM 1520 O O . LEU A 1 194 ? 3.143 -14.162 -5.774 1.00 97.19 194 LEU A O 1
ATOM 1524 N N . VAL A 1 195 ? 2.514 -13.588 -7.858 1.00 97.25 195 VAL A N 1
ATOM 1525 C CA . VAL A 1 195 ? 1.361 -14.495 -7.897 1.00 97.25 195 VAL A CA 1
ATOM 1526 C C . VAL A 1 195 ? 1.830 -15.908 -8.219 1.00 97.25 195 VAL A C 1
ATOM 1528 O O . VAL A 1 195 ? 2.505 -16.122 -9.223 1.00 97.25 195 VAL A O 1
ATOM 1531 N N . VAL A 1 196 ? 1.457 -16.864 -7.371 1.00 97.38 196 VAL A N 1
ATOM 1532 C CA . VAL A 1 196 ? 1.816 -18.283 -7.488 1.00 97.38 196 VAL A CA 1
ATOM 1533 C C . VAL A 1 196 ? 0.543 -19.127 -7.507 1.00 97.38 196 VAL A C 1
ATOM 1535 O O . VAL A 1 196 ? -0.357 -18.912 -6.696 1.00 97.38 196 VAL A O 1
ATOM 1538 N N . ASP A 1 197 ? 0.456 -20.081 -8.431 1.00 94.31 197 ASP A N 1
ATOM 1539 C CA . ASP A 1 197 ? -0.765 -20.869 -8.652 1.00 94.31 197 ASP A CA 1
ATOM 1540 C C . ASP A 1 197 ? -1.027 -21.851 -7.502 1.00 94.31 197 ASP A C 1
ATOM 1542 O O . ASP A 1 197 ? -2.106 -21.836 -6.913 1.00 94.31 197 ASP A O 1
ATOM 1546 N N . ASP A 1 198 ? -0.006 -22.620 -7.120 1.00 92.44 198 ASP A N 1
ATOM 1547 C CA . ASP A 1 198 ? -0.109 -23.719 -6.152 1.00 92.44 198 ASP A CA 1
ATOM 1548 C C . ASP A 1 198 ? 0.516 -23.369 -4.788 1.00 92.44 198 ASP A C 1
ATOM 1550 O O . ASP A 1 198 ? 1.241 -24.163 -4.184 1.00 92.44 198 ASP A O 1
ATOM 1554 N N . LEU A 1 199 ? 0.273 -22.151 -4.292 1.00 96.12 199 LEU A N 1
ATOM 1555 C CA . LEU A 1 199 ? 0.723 -21.746 -2.957 1.00 96.12 199 LEU A CA 1
ATOM 1556 C C . LEU A 1 199 ? -0.254 -22.266 -1.888 1.00 96.12 199 LEU A C 1
ATOM 1558 O O . LEU A 1 199 ? -1.446 -21.971 -1.931 1.00 96.12 199 LEU A O 1
ATOM 1562 N N . ALA A 1 200 ? 0.257 -23.025 -0.913 1.00 96.19 200 ALA A N 1
ATOM 1563 C CA . ALA A 1 200 ? -0.552 -23.664 0.136 1.00 96.19 200 ALA A CA 1
ATOM 1564 C C . ALA A 1 200 ? -1.199 -22.683 1.135 1.00 96.19 200 ALA A C 1
ATOM 1566 O O . ALA A 1 200 ? -2.098 -23.062 1.884 1.00 96.19 200 ALA A O 1
ATOM 1567 N N . VAL A 1 201 ? -0.724 -21.440 1.155 1.00 97.88 201 VAL A N 1
ATOM 1568 C CA . VAL A 1 201 ? -1.212 -20.334 1.985 1.00 97.88 201 VAL A CA 1
ATOM 1569 C C . VAL A 1 201 ? -1.577 -19.155 1.094 1.00 97.88 201 VAL A C 1
ATOM 1571 O O . VAL A 1 201 ? -1.216 -19.121 -0.081 1.00 97.88 201 VAL A O 1
ATOM 1574 N N . ASP A 1 202 ? -2.275 -18.162 1.632 1.00 98.44 202 ASP A N 1
ATOM 1575 C CA . ASP A 1 202 ? -2.650 -16.980 0.858 1.00 98.44 202 ASP A CA 1
ATOM 1576 C C . ASP A 1 202 ? -1.471 -16.052 0.623 1.00 98.44 202 ASP A C 1
ATOM 1578 O O . ASP A 1 202 ? -1.314 -15.547 -0.486 1.00 98.44 202 ASP A O 1
ATOM 1582 N N . PHE A 1 203 ? -0.630 -15.874 1.639 1.00 98.31 203 PHE A N 1
ATOM 1583 C CA . PHE A 1 203 ? 0.595 -15.095 1.557 1.00 98.31 203 PHE A CA 1
ATOM 1584 C C . PHE A 1 203 ? 1.757 -15.842 2.193 1.00 98.31 203 PHE A C 1
ATOM 1586 O O . PHE A 1 203 ? 1.611 -16.447 3.253 1.00 98.31 203 PHE A O 1
ATOM 1593 N N . MET A 1 204 ? 2.928 -15.741 1.574 1.00 97.88 204 MET A N 1
ATOM 1594 C CA . MET A 1 204 ? 4.177 -16.232 2.141 1.00 97.88 204 MET A CA 1
ATOM 1595 C C . MET A 1 204 ? 5.228 -15.128 2.088 1.00 97.88 204 MET A C 1
ATOM 1597 O O . MET A 1 204 ? 5.511 -14.577 1.021 1.00 97.88 204 MET A O 1
ATOM 1601 N N . PHE A 1 205 ? 5.818 -14.818 3.236 1.00 97.31 205 PHE A N 1
ATOM 1602 C CA . PHE A 1 205 ? 6.897 -13.844 3.371 1.00 97.31 205 PHE A CA 1
ATOM 1603 C C . PHE A 1 205 ? 8.112 -14.476 4.061 1.00 97.31 205 PHE A C 1
ATOM 1605 O O . PHE A 1 205 ? 7.973 -15.501 4.730 1.00 97.31 205 PHE A O 1
ATOM 1612 N N . PRO A 1 206 ? 9.311 -13.884 3.937 1.00 95.94 206 PRO A N 1
ATOM 1613 C CA . PRO A 1 206 ? 10.461 -14.306 4.727 1.00 95.94 206 PRO A CA 1
ATOM 1614 C C . PRO A 1 206 ? 10.211 -14.154 6.228 1.00 95.94 206 PRO A C 1
ATOM 1616 O O . PRO A 1 206 ? 9.574 -13.194 6.674 1.00 95.94 206 PRO A O 1
ATOM 1619 N N . ALA A 1 207 ? 10.768 -15.065 7.023 1.00 94.50 207 ALA A N 1
ATOM 1620 C CA . ALA A 1 207 ? 10.708 -14.972 8.476 1.00 94.50 207 ALA A CA 1
ATOM 1621 C C . ALA A 1 207 ? 11.176 -13.593 8.993 1.00 94.50 207 ALA A C 1
ATOM 1623 O O . ALA A 1 207 ? 12.232 -13.081 8.618 1.00 94.50 207 ALA A O 1
ATOM 1624 N N . GLY A 1 208 ? 10.372 -12.973 9.866 1.00 90.75 208 GLY A N 1
ATOM 1625 C CA . GLY A 1 208 ? 10.671 -11.657 10.445 1.00 90.75 208 GLY A CA 1
ATOM 1626 C C . GLY A 1 208 ? 10.439 -10.455 9.515 1.00 90.75 208 GLY A C 1
ATOM 1627 O O . GLY A 1 208 ? 10.875 -9.344 9.837 1.00 90.75 208 GLY A O 1
ATOM 1628 N N . SER A 1 209 ? 9.753 -10.630 8.379 1.00 91.69 209 SER A N 1
ATOM 1629 C CA . SER A 1 209 ? 9.407 -9.526 7.470 1.00 91.69 209 SER A CA 1
ATOM 1630 C C . SER A 1 209 ? 8.482 -8.491 8.117 1.00 91.69 209 SER A C 1
ATOM 1632 O O . SER A 1 209 ? 8.675 -7.286 7.892 1.00 91.69 209 SER A O 1
ATOM 1634 N N . ALA A 1 210 ? 7.540 -8.946 8.948 1.00 94.25 210 ALA A N 1
ATOM 1635 C CA . ALA A 1 210 ? 6.480 -8.132 9.529 1.00 94.25 210 ALA A CA 1
ATOM 1636 C C . ALA A 1 210 ? 7.019 -6.969 10.372 1.00 94.25 210 ALA A C 1
ATOM 1638 O O . ALA A 1 210 ? 7.951 -7.088 11.174 1.00 94.25 210 ALA A O 1
ATOM 1639 N N . LYS A 1 211 ? 6.420 -5.794 10.185 1.00 94.69 211 LYS A N 1
ATOM 1640 C CA . LYS A 1 211 ? 6.796 -4.554 10.865 1.00 94.69 211 LYS A CA 1
ATOM 1641 C C . LYS A 1 211 ? 5.792 -4.254 11.970 1.00 94.69 211 LYS A C 1
ATOM 1643 O O . LYS A 1 211 ? 4.616 -4.050 11.706 1.00 94.69 211 LYS A O 1
ATOM 1648 N N . THR A 1 212 ? 6.263 -4.181 13.210 1.00 95.69 212 THR A N 1
ATOM 1649 C CA . THR A 1 212 ? 5.405 -4.114 14.407 1.00 95.69 212 THR A CA 1
ATOM 1650 C C . THR A 1 212 ? 5.058 -2.688 14.842 1.00 95.69 212 THR A C 1
ATOM 1652 O O . THR A 1 212 ? 4.575 -2.484 15.952 1.00 95.69 212 THR A O 1
ATOM 1655 N N . GLU A 1 213 ? 5.404 -1.669 14.049 1.00 96.81 213 GLU A N 1
ATOM 1656 C CA . GLU A 1 213 ? 5.131 -0.273 14.422 1.00 96.81 213 GLU A CA 1
ATOM 1657 C C . GLU A 1 213 ? 3.650 0.098 14.243 1.00 96.81 213 GLU A C 1
ATOM 1659 O O . GLU A 1 213 ? 3.178 1.055 14.848 1.00 96.81 213 GLU A O 1
ATOM 1664 N N . LEU A 1 214 ? 2.915 -0.681 13.450 1.00 97.19 214 LEU A N 1
ATOM 1665 C CA . LEU A 1 214 ? 1.480 -0.553 13.241 1.00 97.19 214 LEU A CA 1
ATOM 1666 C C . LEU A 1 214 ? 0.867 -1.955 13.233 1.00 97.19 214 LEU A C 1
ATOM 1668 O O . LEU A 1 214 ? 1.402 -2.833 12.559 1.00 97.19 214 LEU A O 1
ATOM 1672 N N . ALA A 1 215 ? -0.236 -2.149 13.950 1.00 97.69 215 ALA A N 1
ATOM 1673 C CA . ALA A 1 215 ? -0.986 -3.404 13.983 1.00 97.69 215 ALA A CA 1
ATOM 1674 C C . ALA A 1 215 ? -2.499 -3.145 13.920 1.00 97.69 215 ALA A C 1
ATOM 1676 O O . ALA A 1 215 ? -2.950 -2.023 14.162 1.00 97.69 215 ALA A O 1
ATOM 1677 N N . LEU A 1 216 ? -3.266 -4.189 13.603 1.00 97.38 216 LEU A N 1
ATOM 1678 C CA . LEU A 1 216 ? -4.732 -4.190 13.601 1.00 97.38 216 LEU A CA 1
ATOM 1679 C C . LEU A 1 216 ? -5.239 -5.180 14.656 1.00 97.38 216 LEU A C 1
ATOM 1681 O O . LEU A 1 216 ? -4.979 -6.377 14.551 1.00 97.38 216 LEU A O 1
ATOM 1685 N N . THR A 1 217 ? -5.912 -4.690 15.695 1.00 96.44 217 THR A N 1
ATOM 1686 C CA . THR A 1 217 ? -6.204 -5.463 16.921 1.00 96.44 217 THR A CA 1
ATOM 1687 C C . THR A 1 217 ? -7.666 -5.861 17.090 1.00 96.44 217 THR A C 1
ATOM 1689 O O . THR A 1 217 ? -8.023 -6.501 18.075 1.00 96.44 217 THR A O 1
ATOM 1692 N N . ASP A 1 218 ? -8.514 -5.545 16.119 1.00 94.62 218 ASP A N 1
ATOM 1693 C CA . ASP A 1 218 ? -9.955 -5.814 16.147 1.00 94.62 218 ASP A CA 1
ATOM 1694 C C . ASP A 1 218 ? -10.347 -7.191 15.572 1.00 94.62 218 ASP A C 1
ATOM 1696 O O . ASP A 1 218 ? -11.505 -7.435 15.236 1.00 94.62 218 ASP A O 1
ATOM 1700 N N . GLY A 1 219 ? -9.376 -8.100 15.441 1.00 94.75 219 GLY A N 1
ATOM 1701 C CA . GLY A 1 219 ? -9.586 -9.449 14.911 1.00 94.75 219 GLY A CA 1
ATOM 1702 C C . GLY A 1 219 ? -9.715 -9.521 13.387 1.00 94.75 219 GLY A C 1
ATOM 1703 O O . GLY A 1 219 ? -9.988 -10.603 12.856 1.00 94.75 219 GLY A O 1
ATOM 1704 N N . ARG A 1 220 ? -9.506 -8.407 12.674 1.00 96.44 220 ARG A N 1
ATOM 1705 C CA . ARG A 1 220 ? -9.471 -8.369 11.211 1.00 96.44 220 ARG A CA 1
ATOM 1706 C C . ARG A 1 220 ? -8.039 -8.411 10.672 1.00 96.44 220 ARG A C 1
ATOM 1708 O O . ARG A 1 220 ? -7.062 -8.129 11.363 1.00 96.44 220 ARG A O 1
ATOM 1715 N N . VAL A 1 221 ? -7.939 -8.737 9.391 1.00 97.81 221 VAL A N 1
ATOM 1716 C CA . VAL A 1 221 ? -6.761 -8.624 8.538 1.00 97.81 221 VAL A CA 1
ATOM 1717 C C . VAL A 1 221 ? -7.147 -7.707 7.391 1.00 97.81 221 VAL A C 1
ATOM 1719 O O . VAL A 1 221 ? -8.081 -7.986 6.638 1.00 97.81 221 VAL A O 1
ATOM 1722 N N . PHE A 1 222 ? -6.445 -6.593 7.267 1.00 97.81 222 PHE A N 1
ATOM 1723 C CA . PHE A 1 222 ? -6.524 -5.744 6.091 1.00 97.81 222 PHE A CA 1
ATOM 1724 C C . PHE A 1 222 ? -5.565 -6.270 5.029 1.00 97.81 222 PHE A C 1
ATOM 1726 O O . PHE A 1 222 ? -4.413 -6.580 5.335 1.00 97.81 222 PHE A O 1
ATOM 1733 N N . VAL A 1 223 ? -6.024 -6.311 3.782 1.00 98.00 223 VAL A N 1
ATOM 1734 C CA . VAL A 1 223 ? -5.188 -6.575 2.612 1.00 98.00 223 VAL A CA 1
ATOM 1735 C C . VAL A 1 223 ? -5.451 -5.491 1.581 1.00 98.00 223 VAL A C 1
ATOM 1737 O O . VAL A 1 223 ? -6.599 -5.255 1.219 1.00 98.00 223 VAL A O 1
ATOM 1740 N N . GLY A 1 224 ? -4.393 -4.856 1.090 1.00 97.06 224 GLY A N 1
ATOM 1741 C CA . GLY A 1 224 ? -4.427 -3.931 -0.034 1.00 97.06 224 GLY A CA 1
ATOM 1742 C C . GLY A 1 224 ? -3.419 -4.348 -1.100 1.00 97.06 224 GLY A C 1
ATOM 1743 O O . GLY A 1 224 ? -2.241 -4.542 -0.796 1.00 97.06 224 GLY A O 1
ATOM 1744 N N . LEU A 1 225 ? -3.876 -4.457 -2.346 1.00 97.00 225 LEU A N 1
ATOM 1745 C CA . LEU A 1 225 ? -3.074 -4.806 -3.514 1.00 97.00 225 LEU A CA 1
ATOM 1746 C C . LEU A 1 225 ? -3.067 -3.655 -4.524 1.00 97.00 225 LEU A C 1
ATOM 1748 O O . LEU A 1 225 ? -4.088 -3.021 -4.794 1.00 97.00 225 LEU A O 1
ATOM 1752 N N . GLN A 1 226 ? -1.902 -3.401 -5.108 1.00 94.06 226 GLN A N 1
ATOM 1753 C CA . GLN A 1 226 ? -1.740 -2.519 -6.259 1.00 94.06 226 GLN A CA 1
ATOM 1754 C C . GLN A 1 226 ? -1.002 -3.279 -7.361 1.00 94.06 226 GLN A C 1
ATOM 1756 O O . GLN A 1 226 ? 0.168 -3.613 -7.161 1.00 94.06 226 GLN A O 1
ATOM 1761 N N . PRO A 1 227 ? -1.663 -3.602 -8.488 1.00 91.94 227 PRO A N 1
ATOM 1762 C CA . PRO A 1 227 ? -1.012 -4.229 -9.626 1.00 91.94 227 PRO A CA 1
ATOM 1763 C C . PRO A 1 227 ? 0.206 -3.419 -10.041 1.00 91.94 227 PRO A C 1
ATOM 1765 O O . PRO A 1 227 ? 0.163 -2.190 -10.078 1.00 91.94 227 PRO A O 1
ATOM 1768 N N . ILE A 1 228 ? 1.298 -4.109 -10.342 1.00 86.75 228 ILE A N 1
ATOM 1769 C CA . ILE A 1 228 ? 2.429 -3.458 -10.983 1.00 86.75 228 ILE A CA 1
ATOM 1770 C C . ILE A 1 228 ? 2.247 -3.572 -12.487 1.00 86.75 228 ILE A C 1
ATOM 1772 O O . ILE A 1 228 ? 2.257 -4.671 -13.040 1.00 86.75 228 ILE A O 1
ATOM 1776 N N . HIS A 1 229 ? 2.158 -2.416 -13.129 1.00 74.25 229 HIS A N 1
ATOM 1777 C CA . HIS A 1 229 ? 2.269 -2.287 -14.570 1.00 74.25 229 HIS A CA 1
ATOM 1778 C C . HIS A 1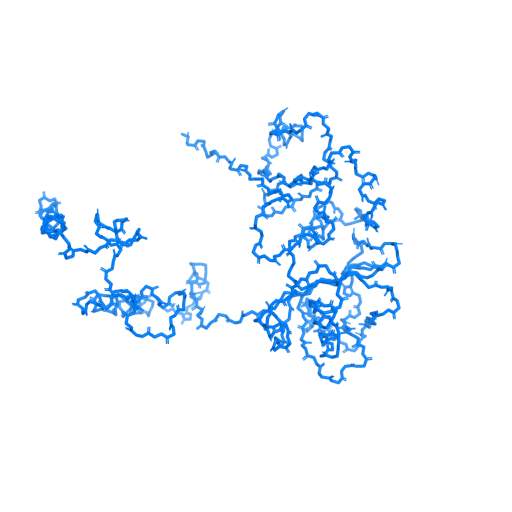 229 ? 3.745 -2.151 -14.937 1.00 74.25 229 HIS A C 1
ATOM 1780 O O . HIS A 1 229 ? 4.477 -1.376 -14.320 1.00 74.25 229 HIS A O 1
ATOM 1786 N N . SER A 1 230 ? 4.201 -2.947 -15.900 1.00 57.00 230 SER A N 1
ATOM 1787 C CA . SER A 1 230 ? 5.431 -2.626 -16.610 1.00 57.00 230 SER A CA 1
ATOM 1788 C C . SER A 1 230 ? 5.142 -1.430 -17.503 1.00 57.00 230 SER A C 1
ATOM 1790 O O . SER A 1 230 ? 4.170 -1.445 -18.253 1.00 57.00 230 SER A O 1
ATOM 1792 N N . GLU A 1 231 ? 5.973 -0.403 -17.415 1.00 50.00 231 GLU A N 1
ATOM 1793 C CA . GLU A 1 231 ? 6.045 0.594 -18.472 1.00 50.00 231 GLU A CA 1
ATOM 1794 C C . GLU A 1 231 ? 6.997 0.040 -19.531 1.00 50.00 231 GLU A C 1
ATOM 1796 O O . GLU A 1 231 ? 8.121 -0.359 -19.216 1.00 50.00 231 GLU A O 1
ATOM 1801 N N . ASP A 1 232 ? 6.567 0.010 -20.791 1.00 41.00 232 ASP A N 1
ATOM 1802 C CA . ASP A 1 232 ? 7.396 -0.456 -21.915 1.00 41.00 232 ASP A CA 1
ATOM 1803 C C .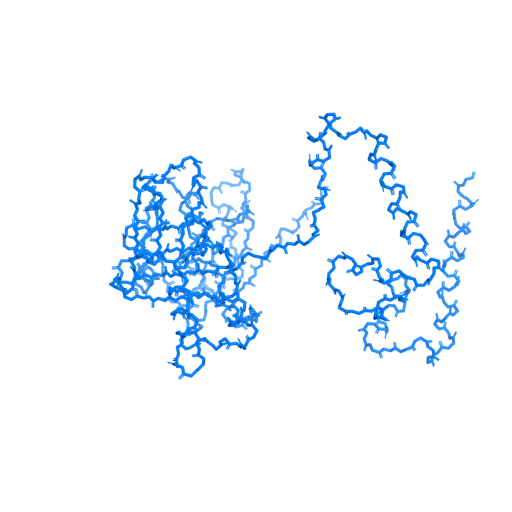 ASP A 1 232 ? 8.510 0.547 -22.280 1.00 41.00 232 ASP A C 1
ATOM 1805 O O . ASP A 1 232 ? 9.159 0.450 -23.324 1.00 41.00 232 ASP A O 1
ATOM 1809 N N . GLN A 1 233 ? 8.729 1.545 -21.423 1.00 46.69 233 GLN A N 1
ATOM 1810 C CA . GLN A 1 233 ? 9.574 2.696 -21.672 1.00 46.69 233 GLN A CA 1
ATOM 1811 C C . GLN A 1 233 ? 10.415 2.977 -20.435 1.00 46.69 233 GLN A C 1
ATOM 1813 O O . GLN A 1 233 ? 9.927 3.446 -19.413 1.00 46.69 233 GLN A O 1
ATOM 1818 N N . MET A 1 234 ? 11.709 2.690 -20.531 1.00 46.00 234 MET A N 1
ATOM 1819 C CA . MET A 1 234 ? 12.678 3.158 -19.549 1.00 46.00 234 MET A CA 1
ATOM 1820 C C . MET A 1 234 ? 13.350 4.413 -20.089 1.00 46.00 234 MET A C 1
ATOM 1822 O O . MET A 1 234 ? 14.007 4.374 -21.129 1.00 46.00 234 MET A O 1
ATOM 1826 N N . CYS A 1 235 ? 13.222 5.513 -19.357 1.00 50.97 235 CYS A N 1
ATOM 1827 C CA . CYS A 1 235 ? 13.947 6.745 -19.633 1.00 50.97 235 CYS A CA 1
ATOM 1828 C C . CYS A 1 235 ? 15.166 6.844 -18.713 1.00 50.97 235 CYS A C 1
ATOM 1830 O O . CYS A 1 235 ? 15.091 6.516 -17.529 1.00 50.97 235 CYS A O 1
ATOM 1832 N N . LEU A 1 236 ? 16.288 7.325 -19.247 1.00 51.66 236 LEU A N 1
ATOM 1833 C CA . LEU A 1 236 ? 17.440 7.681 -18.424 1.00 51.66 236 LEU A CA 1
ATOM 1834 C C . LEU A 1 236 ? 17.151 9.011 -17.731 1.00 51.66 236 LEU A C 1
ATOM 1836 O O . LEU A 1 236 ? 17.027 10.045 -18.387 1.00 51.66 236 LEU A O 1
ATOM 1840 N N . ASP A 1 237 ? 17.055 8.992 -16.405 1.00 55.75 237 ASP A N 1
ATOM 1841 C CA . ASP A 1 237 ? 17.018 10.221 -15.625 1.00 55.75 237 ASP A CA 1
ATOM 1842 C C . ASP A 1 237 ? 18.421 10.859 -15.538 1.00 55.75 237 ASP A C 1
ATOM 1844 O O . ASP A 1 237 ? 19.450 10.235 -15.823 1.00 55.75 237 ASP A O 1
ATOM 1848 N N . ILE A 1 238 ? 18.478 12.127 -15.129 1.00 53.94 238 ILE A N 1
ATOM 1849 C CA . ILE A 1 238 ? 19.729 12.895 -15.081 1.00 53.94 238 ILE A CA 1
ATOM 1850 C C . ILE A 1 238 ? 20.774 12.299 -14.124 1.00 53.94 238 ILE A C 1
ATOM 1852 O O . ILE A 1 238 ? 21.970 12.395 -14.390 1.00 53.94 238 ILE A O 1
ATOM 1856 N N . GLN A 1 239 ? 20.349 11.657 -13.032 1.00 52.59 239 GLN A N 1
ATOM 1857 C CA . GLN A 1 239 ? 21.252 10.989 -12.098 1.00 52.59 239 GLN A CA 1
ATOM 1858 C C . GLN A 1 239 ? 21.797 9.696 -12.708 1.00 52.59 239 GLN A C 1
ATOM 1860 O O . GLN A 1 239 ? 22.985 9.409 -12.557 1.00 52.59 239 GLN A O 1
ATOM 1865 N N . SER A 1 240 ? 20.975 8.954 -13.455 1.00 59.88 240 SER A N 1
ATOM 1866 C CA . SER A 1 240 ? 21.431 7.789 -14.223 1.00 59.88 240 SER A CA 1
ATOM 1867 C C . SER A 1 240 ? 22.493 8.166 -15.261 1.00 59.88 240 SER A C 1
ATOM 1869 O O . SER A 1 240 ? 23.504 7.477 -15.366 1.00 59.88 240 SER A O 1
ATOM 1871 N N . LEU A 1 241 ? 22.345 9.293 -15.967 1.00 57.66 241 LEU A N 1
ATOM 1872 C CA . LEU A 1 241 ? 23.358 9.773 -16.923 1.00 57.66 241 LEU A CA 1
ATOM 1873 C C . LEU A 1 241 ? 24.718 10.052 -16.265 1.00 57.66 241 LEU A C 1
ATOM 1875 O O . LEU A 1 241 ? 25.757 9.751 -16.848 1.00 57.66 241 LEU A O 1
ATOM 1879 N N . ILE A 1 242 ? 24.715 10.600 -15.047 1.00 64.25 242 ILE A N 1
ATOM 1880 C CA . ILE A 1 242 ? 25.940 10.878 -14.286 1.00 64.25 242 ILE A CA 1
ATOM 1881 C C . ILE A 1 242 ? 26.585 9.570 -13.807 1.00 64.25 242 ILE A C 1
ATOM 1883 O O . ILE A 1 242 ? 27.794 9.384 -13.942 1.00 64.25 242 ILE A O 1
ATOM 1887 N N . ASN A 1 243 ? 25.780 8.656 -13.263 1.00 70.81 243 ASN A N 1
ATOM 1888 C CA . ASN A 1 243 ? 26.269 7.428 -12.631 1.00 70.81 243 ASN A CA 1
ATOM 1889 C C . ASN A 1 243 ? 26.658 6.329 -13.629 1.00 70.81 243 ASN A C 1
ATOM 1891 O O . ASN A 1 243 ? 27.406 5.420 -13.273 1.00 70.81 243 ASN A O 1
ATOM 1895 N N . LEU A 1 244 ? 26.171 6.394 -14.870 1.00 67.12 244 LEU A N 1
ATOM 1896 C CA . LEU A 1 244 ? 26.481 5.419 -15.918 1.00 67.12 244 LEU A CA 1
ATOM 1897 C C . LEU A 1 244 ? 27.737 5.775 -16.722 1.00 67.12 244 LEU A C 1
ATOM 1899 O O . LEU A 1 244 ? 28.065 5.077 -17.675 1.00 67.12 244 LEU A O 1
ATOM 1903 N N . HIS A 1 245 ? 28.501 6.795 -16.332 1.00 59.56 245 HIS A N 1
ATOM 1904 C CA . HIS A 1 245 ? 29.862 6.968 -16.835 1.00 59.56 245 HIS A CA 1
ATOM 1905 C C . HIS A 1 245 ? 30.816 5.954 -16.157 1.00 59.56 245 HIS A C 1
ATOM 1907 O O . HIS A 1 245 ? 30.817 5.862 -14.929 1.00 59.56 245 HIS A O 1
ATOM 1913 N N . PRO A 1 246 ? 31.675 5.212 -16.891 1.00 66.62 246 PRO A N 1
ATOM 1914 C CA . PRO A 1 246 ? 31.990 5.343 -18.316 1.00 66.62 246 PRO A CA 1
ATOM 1915 C C . PRO A 1 246 ? 31.228 4.376 -19.246 1.00 66.62 246 PRO A C 1
ATOM 1917 O O . PRO A 1 246 ? 31.623 4.227 -20.401 1.00 66.62 246 PRO A O 1
ATOM 1920 N N . PHE A 1 247 ? 30.181 3.686 -18.788 1.00 69.75 247 PHE A N 1
ATOM 1921 C CA . PHE A 1 247 ? 29.406 2.763 -19.634 1.00 69.75 247 PHE A CA 1
ATOM 1922 C C . PHE A 1 247 ? 28.773 3.461 -20.842 1.00 69.75 247 PHE A C 1
ATOM 1924 O O . PHE A 1 247 ? 28.767 2.890 -21.931 1.00 69.75 247 PHE A O 1
ATOM 1931 N N . PHE A 1 248 ? 28.305 4.699 -20.662 1.00 64.00 248 PHE A N 1
ATOM 1932 C CA . PHE A 1 248 ? 27.914 5.586 -21.753 1.00 64.00 248 PHE A CA 1
ATOM 1933 C C . PHE A 1 248 ? 28.875 6.764 -21.829 1.00 64.00 248 PHE A C 1
ATOM 1935 O O . PHE A 1 248 ? 29.000 7.551 -20.889 1.00 64.00 248 PHE A O 1
ATOM 1942 N N . GLN A 1 249 ? 29.570 6.873 -22.956 1.00 70.31 249 GLN A N 1
ATOM 1943 C CA . GLN A 1 249 ? 30.458 8.002 -23.206 1.00 70.31 249 GLN A CA 1
ATOM 1944 C C . GLN A 1 249 ? 29.651 9.229 -23.663 1.00 70.31 249 GLN A C 1
ATOM 1946 O O . GLN A 1 249 ? 28.606 9.059 -24.306 1.00 70.31 249 GLN A O 1
ATOM 1951 N N . PRO A 1 250 ? 30.108 10.463 -23.379 1.00 67.62 250 PRO A N 1
ATOM 1952 C CA . PRO A 1 250 ? 29.425 11.687 -23.807 1.00 67.62 250 PRO A CA 1
ATOM 1953 C C . PRO A 1 250 ? 29.086 11.712 -25.303 1.00 67.62 250 PRO A C 1
ATOM 1955 O O . PRO A 1 250 ? 28.025 12.193 -25.689 1.00 67.62 250 PRO A O 1
ATOM 1958 N N . GLU A 1 251 ? 29.944 11.138 -26.146 1.00 73.62 251 GLU A N 1
ATOM 1959 C CA . GLU A 1 251 ? 29.754 11.060 -27.594 1.00 73.62 251 GLU A CA 1
ATOM 1960 C C . GLU A 1 251 ? 28.591 10.135 -27.975 1.00 73.62 251 GLU A C 1
ATOM 1962 O O . GLU A 1 251 ? 27.846 10.439 -28.905 1.00 73.62 251 GLU A O 1
ATOM 1967 N N . GLN A 1 252 ? 28.397 9.031 -27.246 1.00 60.41 252 GLN A N 1
ATOM 1968 C CA . GLN A 1 252 ? 27.270 8.115 -27.457 1.00 60.41 252 GLN A CA 1
ATOM 1969 C C . GLN A 1 252 ? 25.951 8.754 -27.019 1.00 60.41 252 GLN A C 1
ATOM 1971 O O . GLN A 1 252 ? 24.965 8.685 -27.749 1.00 60.41 252 GLN A O 1
ATOM 1976 N N . LEU A 1 253 ? 25.948 9.436 -25.870 1.00 58.41 253 LEU A N 1
ATOM 1977 C CA . LEU A 1 253 ? 24.782 10.182 -25.391 1.00 58.41 253 LEU A CA 1
ATOM 1978 C C . LEU A 1 253 ? 24.405 11.312 -26.359 1.00 58.41 253 LEU A C 1
ATOM 1980 O O . LEU A 1 253 ? 23.226 11.507 -26.654 1.00 58.41 253 LEU A O 1
ATOM 1984 N N . LEU A 1 254 ? 25.400 12.020 -26.903 1.00 59.69 254 LEU A N 1
ATOM 1985 C CA . LEU A 1 254 ? 25.196 13.057 -27.911 1.00 59.69 254 LEU A CA 1
ATOM 1986 C C . LEU A 1 254 ? 24.657 12.477 -29.225 1.00 59.69 254 LEU A C 1
ATOM 1988 O O . LEU A 1 254 ? 23.739 13.056 -29.801 1.00 59.69 254 LEU A O 1
ATOM 1992 N N . ALA A 1 255 ? 25.181 11.335 -29.679 1.00 61.00 255 ALA A N 1
ATOM 1993 C CA . ALA A 1 255 ? 24.687 10.652 -30.872 1.00 61.00 255 ALA A CA 1
ATOM 1994 C C . ALA A 1 255 ? 23.223 10.215 -30.708 1.00 61.00 255 ALA A C 1
ATOM 1996 O O . ALA A 1 255 ? 22.412 10.450 -31.599 1.00 61.00 255 ALA A O 1
ATOM 1997 N N . TRP A 1 256 ? 22.845 9.655 -29.555 1.00 59.31 256 TRP A N 1
ATOM 1998 C CA . TRP A 1 256 ? 21.450 9.294 -29.276 1.00 59.31 256 TRP A CA 1
ATOM 1999 C C . TRP A 1 256 ? 20.536 10.515 -29.186 1.00 59.31 256 TRP A C 1
ATOM 2001 O O . TRP A 1 256 ? 19.447 10.499 -29.754 1.00 59.31 256 TRP A O 1
ATOM 2011 N N . ALA A 1 257 ? 20.989 11.602 -28.557 1.00 55.22 257 ALA A N 1
ATOM 2012 C CA . ALA A 1 257 ? 20.242 12.858 -28.524 1.00 55.22 257 ALA A CA 1
ATOM 2013 C C . ALA A 1 257 ? 20.053 13.459 -29.929 1.00 55.22 257 ALA A C 1
ATOM 2015 O O . ALA A 1 257 ? 18.989 14.003 -30.228 1.00 55.22 257 ALA A O 1
ATOM 2016 N N . GLN A 1 258 ? 21.058 13.346 -30.804 1.00 52.03 258 GLN A N 1
ATOM 2017 C CA . GLN A 1 258 ? 20.966 13.760 -32.206 1.00 52.03 258 GLN A CA 1
ATOM 2018 C C . GLN A 1 258 ? 19.981 12.889 -32.986 1.00 52.03 258 GLN A C 1
ATOM 2020 O O . GLN A 1 258 ? 19.114 13.437 -33.658 1.00 52.03 258 GLN A O 1
ATOM 2025 N N . MET A 1 259 ? 20.047 11.563 -32.840 1.00 51.78 259 MET A N 1
ATOM 2026 C CA . MET A 1 259 ? 19.102 10.632 -33.468 1.00 51.78 259 MET A CA 1
ATOM 2027 C C . MET A 1 259 ? 17.660 10.908 -33.030 1.00 51.78 259 MET A C 1
ATOM 2029 O O . MET A 1 259 ? 16.765 10.980 -33.869 1.00 51.78 259 MET A O 1
ATOM 2033 N N . GLU A 1 260 ? 17.432 11.131 -31.734 1.00 52.75 260 GLU A N 1
ATOM 2034 C CA . GLU A 1 260 ? 16.102 11.459 -31.212 1.00 52.75 260 GLU A CA 1
ATOM 2035 C C . GLU A 1 260 ? 15.629 12.834 -31.707 1.00 52.75 260 GLU A C 1
ATOM 2037 O O . GLU A 1 260 ? 14.473 12.999 -32.092 1.00 52.75 260 GLU A O 1
ATOM 2042 N N . SER A 1 261 ? 16.535 13.813 -31.798 1.00 49.19 261 SER A N 1
ATOM 2043 C CA . SER A 1 261 ? 16.237 15.135 -32.362 1.00 49.19 261 SER A CA 1
ATOM 2044 C C . SER A 1 261 ? 15.905 15.067 -33.854 1.00 49.19 261 SER A C 1
ATOM 2046 O O . SER A 1 261 ? 15.005 15.762 -34.316 1.00 49.19 261 SER A O 1
ATOM 2048 N N . GLU A 1 262 ? 16.600 14.235 -34.627 1.00 57.94 262 GLU A N 1
ATOM 2049 C CA . GLU A 1 262 ? 16.321 14.019 -36.047 1.00 57.94 262 GLU A CA 1
ATOM 2050 C C . GLU A 1 262 ? 14.993 13.297 -36.260 1.00 57.94 262 GLU A C 1
ATOM 2052 O O . GLU A 1 262 ? 14.219 13.699 -37.135 1.00 57.94 262 GLU A O 1
ATOM 2057 N N . LEU A 1 263 ? 14.691 12.289 -35.437 1.00 51.78 263 LEU A N 1
ATOM 2058 C CA . LEU A 1 263 ? 13.387 11.629 -35.416 1.00 51.78 263 LEU A CA 1
ATOM 2059 C C . LEU A 1 263 ? 12.285 12.640 -35.095 1.00 51.78 263 LEU A C 1
ATOM 2061 O O . LEU A 1 263 ? 11.313 12.726 -35.845 1.00 51.78 263 LEU A O 1
ATOM 2065 N N . PHE A 1 264 ? 12.476 13.464 -34.063 1.00 50.44 264 PHE A N 1
ATOM 2066 C CA . PHE A 1 264 ? 11.559 14.533 -33.675 1.00 50.44 264 PHE A CA 1
ATOM 2067 C C . PHE A 1 264 ? 11.331 15.536 -34.813 1.00 50.44 264 PHE A C 1
ATOM 2069 O O . PHE A 1 264 ? 10.190 15.769 -35.208 1.00 50.44 264 PHE A O 1
ATOM 2076 N N . LEU A 1 265 ? 12.401 16.079 -35.406 1.00 59.06 265 LEU A N 1
ATOM 2077 C CA . LEU A 1 265 ? 12.350 17.059 -36.499 1.00 59.06 265 LEU A CA 1
ATOM 2078 C C . LEU A 1 265 ? 11.728 16.498 -37.782 1.00 59.06 265 LEU A C 1
ATOM 2080 O O . LEU A 1 265 ? 10.985 17.206 -38.463 1.00 59.06 265 LEU A O 1
ATOM 2084 N N . THR A 1 266 ? 12.016 15.240 -38.110 1.00 54.34 266 THR A N 1
ATOM 2085 C CA . THR A 1 266 ? 11.390 14.527 -39.233 1.00 54.34 266 THR A CA 1
ATOM 2086 C C . THR A 1 266 ? 9.905 14.314 -38.961 1.00 54.34 266 THR A C 1
ATOM 2088 O O . THR A 1 266 ? 9.077 14.570 -39.831 1.00 54.34 266 THR A O 1
ATOM 2091 N N . GLY A 1 267 ? 9.552 13.977 -37.718 1.00 52.91 267 GLY A N 1
ATOM 2092 C CA . GLY A 1 267 ? 8.173 13.964 -37.252 1.00 52.91 267 GLY A CA 1
ATOM 2093 C C . GLY A 1 267 ? 7.474 15.300 -37.460 1.00 52.91 267 GLY A C 1
ATOM 2094 O O . GLY A 1 267 ? 6.408 15.330 -38.051 1.00 52.91 267 GLY A O 1
ATOM 2095 N N . ILE A 1 268 ? 8.077 16.428 -37.082 1.00 52.78 268 ILE A N 1
ATOM 2096 C CA . ILE A 1 268 ? 7.466 17.750 -37.323 1.00 52.78 268 ILE A CA 1
ATOM 2097 C C . ILE A 1 268 ? 7.224 17.992 -38.816 1.00 52.78 268 ILE A C 1
ATOM 2099 O O . ILE A 1 268 ? 6.145 18.434 -39.211 1.00 52.78 268 ILE A O 1
ATOM 2103 N N . ARG A 1 269 ? 8.237 17.721 -39.645 1.00 50.16 269 ARG A N 1
ATOM 2104 C CA . ARG A 1 269 ? 8.201 17.990 -41.091 1.00 50.16 269 ARG A CA 1
ATOM 2105 C C . ARG A 1 269 ? 7.133 17.183 -41.809 1.00 50.16 269 ARG A C 1
ATOM 2107 O O . ARG A 1 269 ? 6.479 17.712 -42.701 1.00 50.16 269 ARG A O 1
ATOM 2114 N N . ASP A 1 270 ? 6.932 15.948 -41.380 1.00 51.25 270 ASP A N 1
ATOM 2115 C CA . ASP A 1 270 ? 6.007 15.028 -42.031 1.00 51.25 270 ASP A CA 1
ATOM 2116 C C . ASP A 1 270 ? 4.583 15.132 -41.477 1.00 51.25 270 ASP A C 1
ATOM 2118 O O . ASP A 1 270 ? 3.747 14.279 -41.771 1.00 51.25 270 ASP A O 1
ATOM 2122 N N . GLY A 1 271 ? 4.308 16.149 -40.649 1.00 47.09 271 GLY A N 1
ATOM 2123 C CA . GLY A 1 271 ? 3.047 16.256 -39.921 1.00 47.09 271 GLY A CA 1
ATOM 2124 C C . GLY A 1 271 ? 2.840 15.064 -38.996 1.00 47.09 271 GLY A C 1
ATOM 2125 O O . GLY A 1 271 ? 1.711 14.667 -38.799 1.00 47.09 271 GLY A O 1
ATOM 2126 N N . ARG A 1 272 ? 3.938 14.481 -38.500 1.00 50.59 272 ARG A N 1
ATOM 2127 C CA . ARG A 1 272 ? 4.054 13.321 -37.611 1.00 50.59 272 ARG A CA 1
ATOM 2128 C C . ARG A 1 272 ? 4.390 13.665 -36.142 1.00 50.59 272 ARG A C 1
ATOM 2130 O O . ARG A 1 272 ? 4.908 12.838 -35.389 1.00 50.59 272 ARG A O 1
ATOM 2137 N N . LEU A 1 273 ? 4.156 14.920 -35.742 1.00 48.31 273 LEU A N 1
ATOM 2138 C CA . LEU A 1 273 ? 4.551 15.480 -34.438 1.00 48.31 273 LEU A CA 1
ATOM 2139 C C . LEU A 1 273 ? 3.786 14.848 -33.266 1.00 48.31 273 LEU A C 1
ATOM 2141 O O . LEU A 1 273 ? 4.330 14.556 -32.205 1.00 48.31 273 LEU A O 1
ATOM 2145 N N . ALA A 1 274 ? 2.508 14.636 -33.492 1.00 47.53 274 ALA A N 1
ATOM 2146 C CA . ALA A 1 274 ? 1.597 13.964 -32.602 1.00 47.53 274 ALA A CA 1
ATOM 2147 C C . ALA A 1 274 ? 1.961 12.517 -32.225 1.00 47.53 274 ALA A C 1
ATOM 2149 O O . ALA A 1 274 ? 1.913 12.128 -31.063 1.00 47.53 274 ALA A O 1
ATOM 2150 N N . LYS A 1 275 ? 2.420 11.741 -33.216 1.00 47.19 275 LYS A N 1
ATOM 2151 C CA . LYS A 1 275 ? 2.934 10.374 -33.066 1.00 47.19 275 LYS A CA 1
ATOM 2152 C C . LYS A 1 275 ? 4.190 10.297 -32.209 1.00 47.19 275 LYS A C 1
ATOM 2154 O O . LYS A 1 275 ? 4.398 9.295 -31.531 1.00 47.19 275 LYS A O 1
ATOM 2159 N N . ILE A 1 276 ? 5.032 11.328 -32.249 1.00 43.56 276 ILE A N 1
ATOM 2160 C CA . ILE A 1 276 ? 6.251 11.395 -31.435 1.00 43.56 276 ILE A CA 1
ATOM 2161 C C . ILE A 1 276 ? 5.927 11.826 -30.005 1.00 43.56 276 ILE A C 1
ATOM 2163 O O . ILE A 1 276 ? 6.478 11.260 -29.068 1.00 43.56 276 ILE A O 1
ATOM 2167 N N . LEU A 1 277 ? 4.972 12.742 -29.824 1.00 43.06 277 LEU A N 1
ATOM 2168 C CA . LEU A 1 277 ? 4.464 13.112 -28.499 1.00 43.06 277 LEU A CA 1
ATOM 2169 C C . LEU A 1 277 ? 3.661 11.971 -27.837 1.00 43.06 277 LEU A C 1
ATOM 2171 O O . LEU A 1 277 ? 3.714 11.808 -26.624 1.00 43.06 277 LEU A O 1
ATOM 2175 N N . ASN A 1 278 ? 3.001 11.121 -28.627 1.00 41.62 278 ASN A N 1
ATOM 2176 C CA . ASN A 1 278 ? 2.281 9.928 -28.168 1.00 41.62 278 ASN A CA 1
ATOM 2177 C C . ASN A 1 278 ? 3.138 8.727 -27.799 1.00 41.62 278 ASN A C 1
ATOM 2179 O O . ASN A 1 278 ? 2.646 7.825 -27.120 1.00 41.62 278 ASN A O 1
ATOM 2183 N N . ARG A 1 279 ? 4.412 8.695 -28.205 1.00 41.28 279 ARG A N 1
ATOM 2184 C CA . ARG A 1 279 ? 5.348 7.693 -27.689 1.00 41.28 279 ARG A CA 1
ATOM 2185 C C . ARG A 1 279 ? 5.555 7.828 -26.184 1.00 41.28 279 ARG A C 1
ATOM 2187 O O . ARG A 1 279 ? 6.234 6.976 -25.664 1.00 41.28 279 ARG A O 1
ATOM 2194 N N . LEU A 1 280 ? 4.966 8.808 -25.494 1.00 40.31 280 LEU A N 1
ATOM 2195 C CA . LEU A 1 280 ? 4.995 8.937 -24.037 1.00 40.31 280 LEU A CA 1
ATOM 2196 C C . LEU A 1 280 ? 3.698 8.515 -23.308 1.00 40.31 280 LEU A C 1
ATOM 2198 O O . LEU A 1 280 ? 3.756 8.452 -22.089 1.00 40.31 280 LEU A O 1
ATOM 2202 N N . TYR A 1 281 ? 2.553 8.231 -23.959 1.00 38.81 281 TYR A N 1
ATOM 2203 C CA . TYR A 1 281 ? 1.282 8.002 -23.217 1.00 38.81 281 TYR A CA 1
ATOM 2204 C C . TYR A 1 281 ? 0.226 7.076 -23.874 1.00 38.81 281 TYR A C 1
ATOM 2206 O O . TYR A 1 281 ? -0.959 7.223 -23.606 1.00 38.81 281 TYR A O 1
ATOM 2214 N N . ASP A 1 282 ? 0.637 6.073 -24.652 1.00 41.16 282 ASP A N 1
ATOM 2215 C CA . ASP A 1 282 ? -0.234 5.091 -25.335 1.00 41.16 282 ASP A CA 1
ATOM 2216 C C . ASP A 1 282 ? -1.129 5.638 -26.460 1.00 41.16 282 ASP A C 1
ATOM 2218 O O . ASP A 1 282 ? -2.013 6.475 -26.284 1.00 41.16 282 ASP A O 1
ATOM 2222 N N . ALA A 1 283 ? -0.970 5.045 -27.644 1.00 41.88 283 ALA A N 1
ATOM 2223 C CA . ALA A 1 283 ? -1.943 5.143 -28.720 1.00 41.88 283 ALA A CA 1
ATOM 2224 C C . ALA A 1 283 ? -2.059 3.807 -29.455 1.00 41.88 283 ALA A C 1
ATOM 2226 O O . ALA A 1 283 ? -1.079 3.284 -29.984 1.00 41.88 283 ALA A O 1
ATOM 2227 N N . GLU A 1 284 ? -3.284 3.288 -29.525 1.00 47.84 284 GLU A N 1
ATOM 2228 C CA . GLU A 1 284 ? -3.612 2.012 -30.172 1.00 47.84 284 GLU A CA 1
ATOM 2229 C C . GLU A 1 284 ? -3.918 2.160 -31.686 1.00 47.84 284 GLU A C 1
ATOM 2231 O O . GLU A 1 284 ? -4.253 1.177 -32.347 1.00 47.84 284 GLU A O 1
ATOM 2236 N N . SER A 1 285 ? -3.765 3.357 -32.291 1.00 46.38 285 SER A N 1
ATOM 2237 C CA . SER A 1 285 ? -3.797 3.539 -33.759 1.00 46.38 285 SER A CA 1
ATOM 2238 C C . SER A 1 285 ? -3.110 4.827 -34.277 1.00 46.38 285 SER A C 1
ATOM 2240 O O . SER A 1 285 ? -2.755 5.729 -33.526 1.00 46.38 285 SER A O 1
ATOM 2242 N N . VAL A 1 286 ? -2.888 4.887 -35.599 1.00 40.47 286 VAL A N 1
ATOM 2243 C CA . VAL A 1 286 ? -1.921 5.745 -36.321 1.00 40.47 286 VAL A CA 1
ATOM 2244 C C . VAL A 1 286 ? -2.456 7.119 -36.788 1.00 40.47 286 VAL A C 1
ATOM 2246 O O . VAL A 1 286 ? -1.667 7.920 -37.281 1.00 40.47 286 VAL A O 1
ATOM 2249 N N . ALA A 1 287 ? -3.744 7.436 -36.633 1.00 40.25 287 ALA A N 1
ATOM 2250 C CA . ALA A 1 287 ? -4.347 8.658 -37.196 1.00 40.25 287 ALA A CA 1
ATOM 2251 C C . ALA A 1 287 ? -4.518 9.838 -36.211 1.00 40.25 287 ALA A C 1
ATOM 2253 O O . ALA A 1 287 ? -4.754 10.961 -36.651 1.00 40.25 287 ALA A O 1
ATOM 2254 N N . ASP A 1 288 ? -4.413 9.602 -34.901 1.00 44.69 288 ASP A N 1
ATOM 2255 C CA . ASP A 1 288 ? -5.082 10.461 -33.908 1.00 44.69 288 ASP A CA 1
ATOM 2256 C C . ASP A 1 288 ? -4.264 11.602 -33.319 1.00 44.69 288 ASP A C 1
ATOM 2258 O O . ASP A 1 288 ? -4.815 12.548 -32.764 1.00 44.69 288 ASP A O 1
ATOM 2262 N N . LEU A 1 289 ? -2.953 11.580 -33.442 1.00 44.44 289 LEU A N 1
ATOM 2263 C CA . LEU A 1 289 ? -2.140 12.645 -32.903 1.00 44.44 289 LEU A CA 1
ATOM 2264 C C . LEU A 1 289 ? -1.161 12.951 -33.972 1.00 44.44 289 LEU A C 1
ATOM 2266 O O . LEU A 1 289 ? -0.258 12.161 -34.140 1.00 44.44 289 LEU A O 1
ATOM 2270 N N . ASP A 1 290 ? -1.313 14.079 -34.662 1.00 40.16 290 ASP A N 1
ATOM 2271 C CA . ASP A 1 290 ? -0.286 14.576 -35.580 1.00 40.16 290 ASP A CA 1
ATOM 2272 C C . ASP A 1 290 ? -0.295 16.089 -35.834 1.00 40.16 290 ASP A C 1
ATOM 2274 O O . ASP A 1 290 ? 0.576 16.617 -36.520 1.00 40.16 290 ASP A O 1
ATOM 2278 N N . GLY A 1 291 ? -1.182 16.844 -35.171 1.00 42.28 291 GLY A N 1
ATOM 2279 C CA . GLY A 1 291 ? -1.468 18.209 -35.615 1.00 42.28 291 GLY A CA 1
ATOM 2280 C C . GLY A 1 291 ? -1.190 19.419 -34.712 1.00 42.28 291 GLY A C 1
ATOM 2281 O O . GLY A 1 291 ? -1.276 20.511 -35.262 1.00 42.28 291 GLY A O 1
ATOM 2282 N N . LEU A 1 292 ? -0.982 19.343 -33.382 1.00 44.22 292 LEU A N 1
ATOM 2283 C CA . LEU A 1 292 ? -1.668 20.393 -32.583 1.00 44.22 292 LEU A CA 1
ATOM 2284 C C . LEU A 1 292 ? -0.996 21.317 -31.545 1.00 44.22 292 LEU A C 1
ATOM 2286 O O . LEU A 1 292 ? -1.618 22.338 -31.269 1.00 44.22 292 LEU A O 1
ATOM 2290 N N . ALA A 1 293 ? 0.190 21.122 -30.967 1.00 36.59 293 ALA A N 1
ATOM 2291 C CA . ALA A 1 293 ? 0.418 21.807 -29.671 1.00 36.59 293 ALA A CA 1
ATOM 2292 C C . ALA A 1 293 ? 1.136 23.183 -29.635 1.00 36.59 293 ALA A C 1
ATOM 2294 O O . ALA A 1 293 ? 1.023 23.849 -28.614 1.00 36.59 293 ALA A O 1
ATOM 2295 N N . ASP A 1 294 ? 1.809 23.666 -30.690 1.00 38.59 294 ASP A N 1
ATOM 2296 C CA . ASP A 1 294 ? 2.515 24.978 -30.648 1.00 38.59 294 ASP A CA 1
ATOM 2297 C C . ASP A 1 294 ? 1.792 26.109 -31.406 1.00 38.59 294 ASP A C 1
ATOM 2299 O O . ASP A 1 294 ? 2.339 27.180 -31.685 1.00 38.59 294 ASP A O 1
ATOM 2303 N N . TRP A 1 295 ? 0.526 25.891 -31.752 1.00 41.09 295 TRP A N 1
ATOM 2304 C CA . TRP A 1 295 ? -0.323 26.926 -32.326 1.00 41.09 295 TRP A CA 1
ATOM 2305 C C . TRP A 1 295 ? -0.947 27.748 -31.198 1.00 41.09 295 TRP A C 1
ATOM 2307 O O . TRP A 1 295 ? -1.557 27.188 -30.294 1.00 41.09 295 TRP A O 1
ATOM 2317 N N . HIS A 1 296 ? -0.959 29.080 -31.311 1.00 41.12 296 HIS A N 1
ATOM 2318 C CA . HIS A 1 296 ? -1.811 29.978 -30.498 1.00 41.12 296 HIS A CA 1
ATOM 2319 C C . HIS A 1 296 ? -3.333 29.725 -30.647 1.00 41.12 296 HIS A C 1
ATOM 2321 O O . HIS A 1 296 ? -4.162 30.535 -30.249 1.00 41.12 296 HIS A O 1
ATOM 2327 N N . VAL A 1 297 ? -3.691 28.593 -31.246 1.00 41.38 297 VAL A N 1
ATOM 2328 C CA . VAL A 1 297 ? -5.021 28.068 -31.534 1.00 41.38 297 VAL A CA 1
ATOM 2329 C C . VAL A 1 297 ? -5.220 26.698 -30.862 1.00 41.38 297 VAL A C 1
ATOM 2331 O O . VAL A 1 297 ? -6.283 26.102 -30.983 1.00 41.38 297 VAL A O 1
ATOM 2334 N N . GLY A 1 298 ? -4.213 26.190 -30.138 1.00 38.53 298 GLY A N 1
ATOM 2335 C CA . GLY A 1 298 ? -4.246 24.894 -29.460 1.00 38.53 298 GLY A CA 1
ATOM 2336 C C . GLY A 1 298 ? -5.402 24.773 -28.466 1.00 38.53 298 GLY A C 1
ATOM 2337 O O . GLY A 1 298 ? -6.058 23.740 -28.437 1.00 38.53 298 GLY A O 1
ATOM 2338 N N . GLU A 1 299 ? -5.752 25.852 -27.755 1.00 39.59 299 GLU A N 1
ATOM 2339 C CA . GLU A 1 299 ? -6.931 25.896 -26.869 1.00 39.59 299 GLU A CA 1
ATOM 2340 C C . GLU A 1 299 ? -8.273 25.849 -27.627 1.00 39.59 299 GLU A C 1
ATOM 2342 O O . GLU A 1 299 ? -9.225 25.225 -27.158 1.00 39.59 299 GLU A O 1
ATOM 2347 N N . TYR A 1 300 ? -8.364 26.446 -28.822 1.00 39.09 300 TYR A N 1
ATOM 2348 C CA . TYR A 1 300 ? -9.563 26.386 -29.677 1.00 39.09 300 TYR A CA 1
ATOM 2349 C C . TYR A 1 300 ? -9.798 24.977 -30.235 1.00 39.09 300 TYR A C 1
ATOM 2351 O O . TYR A 1 300 ? -10.934 24.574 -30.458 1.00 39.09 300 TYR A O 1
ATOM 2359 N N . ILE A 1 301 ? -8.730 24.204 -30.425 1.00 40.50 301 ILE A N 1
ATOM 2360 C CA . ILE A 1 301 ? -8.812 22.851 -30.980 1.00 40.50 301 ILE A CA 1
ATOM 2361 C C . ILE A 1 301 ? -8.969 21.806 -29.873 1.00 40.50 301 ILE A C 1
ATOM 2363 O O . ILE A 1 301 ? -9.761 20.880 -30.020 1.00 40.50 301 ILE A O 1
ATOM 2367 N N . ALA A 1 302 ? -8.316 22.001 -28.723 1.00 38.91 302 ALA A N 1
ATOM 2368 C CA . ALA A 1 302 ? -8.483 21.170 -27.528 1.00 38.91 302 ALA A CA 1
ATOM 2369 C C . ALA A 1 302 ? -9.881 21.290 -26.887 1.00 38.91 302 ALA A C 1
ATOM 2371 O O . ALA A 1 302 ? -10.297 20.400 -26.151 1.00 38.91 302 ALA A O 1
ATOM 2372 N N . SER A 1 303 ? -10.629 22.356 -27.194 1.00 36.03 303 SER A N 1
ATOM 2373 C CA . SER A 1 303 ? -12.042 22.524 -26.817 1.00 36.03 303 SER A CA 1
ATOM 2374 C C . SER A 1 303 ? -13.041 21.977 -27.856 1.00 36.03 303 SER A C 1
ATOM 2376 O O . SER A 1 303 ? -14.248 22.060 -27.635 1.00 36.03 303 SER A O 1
ATOM 2378 N N . GLY A 1 304 ? -12.563 21.394 -28.969 1.00 35.78 304 GLY A N 1
ATOM 2379 C CA . GLY A 1 304 ? -13.382 20.766 -30.018 1.00 35.78 304 GLY A CA 1
ATOM 2380 C C . GLY A 1 304 ? -13.563 21.572 -31.318 1.00 35.78 304 GLY A C 1
ATOM 2381 O O . GLY A 1 304 ? -14.361 21.179 -32.168 1.00 35.78 304 GLY A O 1
ATOM 2382 N N . GLY A 1 305 ? -12.859 22.695 -31.503 1.00 39.81 305 GLY A N 1
ATOM 2383 C CA . GLY A 1 305 ? -12.928 23.530 -32.711 1.00 39.81 305 GLY A CA 1
ATOM 2384 C C . GLY A 1 305 ? -11.990 23.095 -33.850 1.00 39.81 305 GLY A C 1
ATOM 2385 O O . GLY A 1 305 ? -10.878 22.631 -33.615 1.00 39.81 305 GLY A O 1
ATOM 2386 N N . SER A 1 306 ? -12.399 23.278 -35.116 1.00 46.69 306 SER A N 1
ATOM 2387 C CA . SER A 1 306 ? -11.570 22.950 -36.295 1.00 46.69 306 SER A CA 1
ATOM 2388 C C . SER A 1 306 ? -10.937 24.182 -36.946 1.00 46.69 306 SER A C 1
ATOM 2390 O O . SER A 1 306 ? -11.593 25.178 -37.241 1.00 46.69 306 SER A O 1
ATOM 2392 N N . LEU A 1 307 ? -9.646 24.087 -37.263 1.00 45.25 307 LEU A N 1
ATOM 2393 C CA . LEU A 1 307 ? -8.841 25.150 -37.879 1.00 45.25 307 LEU A CA 1
ATOM 2394 C C . LEU A 1 307 ? -9.302 25.598 -39.263 1.00 45.25 307 LEU A C 1
ATOM 2396 O O . LEU A 1 307 ? -9.061 26.736 -39.665 1.00 45.25 307 LEU A O 1
ATOM 2400 N N . MET A 1 308 ? -9.980 24.706 -39.979 1.00 45.94 308 MET A N 1
ATOM 2401 C CA . MET A 1 308 ? -10.515 24.973 -41.312 1.00 45.94 308 MET A CA 1
ATOM 2402 C C . MET A 1 308 ? -11.800 25.807 -41.266 1.00 45.94 308 MET A C 1
ATOM 2404 O O . MET A 1 308 ? -12.259 26.274 -42.305 1.00 45.94 308 MET A O 1
ATOM 2408 N N . TRP A 1 309 ? -12.371 26.029 -40.077 1.00 40.56 309 TRP A N 1
ATOM 2409 C CA . TRP A 1 309 ? -13.577 26.836 -39.911 1.00 40.56 309 TRP A CA 1
ATOM 2410 C C . TRP A 1 309 ? -13.315 28.343 -40.070 1.00 40.56 309 TRP A C 1
ATOM 2412 O O . TRP A 1 309 ? -14.246 29.069 -40.411 1.00 40.56 309 TRP A O 1
ATOM 2422 N N . PHE A 1 310 ? -12.069 28.829 -39.911 1.00 40.94 310 PHE A N 1
ATOM 2423 C CA . PHE A 1 310 ? -11.742 30.261 -40.035 1.00 40.94 310 PHE A CA 1
ATOM 2424 C C . PHE A 1 310 ? -10.339 30.545 -40.614 1.00 40.94 310 PHE A C 1
ATOM 2426 O O . PHE A 1 310 ? -9.311 30.321 -39.974 1.00 40.94 310 PHE A O 1
ATOM 2433 N N . ALA A 1 311 ? -10.282 31.187 -41.789 1.00 40.44 311 ALA A N 1
ATOM 2434 C CA . ALA A 1 311 ? -9.037 31.527 -42.504 1.00 40.44 311 ALA A CA 1
ATOM 2435 C C . ALA A 1 311 ? -8.076 32.477 -41.745 1.00 40.44 311 ALA A C 1
ATOM 2437 O O . ALA A 1 311 ? -6.886 32.556 -42.064 1.00 40.44 311 ALA A O 1
ATOM 2438 N N . GLY A 1 312 ? -8.570 33.208 -40.741 1.00 41.53 312 GLY A N 1
ATOM 2439 C CA . GLY A 1 312 ? -7.759 34.097 -39.902 1.00 41.53 312 GLY A CA 1
ATOM 2440 C C . GLY A 1 312 ? -6.798 33.356 -38.964 1.00 41.53 312 GLY A C 1
ATOM 2441 O O . GLY A 1 312 ? -5.696 33.845 -38.718 1.00 41.53 312 GLY A O 1
ATOM 2442 N N . MET A 1 313 ? -7.169 32.156 -38.502 1.00 46.06 313 MET A N 1
ATOM 2443 C CA . MET A 1 313 ? -6.376 31.371 -37.543 1.00 46.06 313 MET A CA 1
ATOM 2444 C C . MET A 1 313 ? -5.143 30.745 -38.202 1.00 46.06 313 MET A C 1
ATOM 2446 O O . MET A 1 313 ? -4.044 30.800 -37.656 1.00 46.06 313 MET A O 1
ATOM 2450 N N . VAL A 1 314 ? -5.296 30.275 -39.441 1.00 46.91 314 VAL A N 1
ATOM 2451 C CA . VAL A 1 314 ? -4.200 29.733 -40.260 1.00 46.91 314 VAL A CA 1
ATOM 2452 C C . VAL A 1 314 ? -3.126 30.797 -40.545 1.00 46.91 314 VAL A C 1
ATOM 2454 O O . VAL A 1 314 ? -1.927 30.527 -40.471 1.00 46.91 314 VAL A O 1
ATOM 2457 N N . LYS A 1 315 ? -3.529 32.048 -40.815 1.00 45.28 315 LYS A N 1
ATOM 2458 C CA . LYS A 1 315 ? -2.594 33.161 -41.073 1.00 45.28 315 LYS A CA 1
ATOM 2459 C C . LYS A 1 315 ? -1.839 33.636 -39.825 1.00 45.28 315 LYS A C 1
ATOM 2461 O O . LYS A 1 315 ? -0.704 34.096 -39.960 1.00 45.28 315 LYS A O 1
ATOM 2466 N N . ALA A 1 316 ? -2.442 33.555 -38.638 1.00 44.72 316 ALA A N 1
ATOM 2467 C CA . ALA A 1 316 ? -1.829 34.010 -37.388 1.00 44.72 316 ALA A CA 1
ATOM 2468 C C . ALA A 1 316 ? -0.607 33.161 -37.003 1.00 44.72 316 ALA A C 1
ATOM 2470 O O . ALA A 1 316 ? 0.436 33.699 -36.626 1.00 44.72 316 ALA A O 1
ATOM 2471 N N . VAL A 1 317 ? -0.701 31.847 -37.196 1.00 48.16 317 VAL A N 1
ATOM 2472 C CA . VAL A 1 317 ? 0.365 30.916 -36.821 1.00 48.16 317 VAL A CA 1
ATOM 2473 C C . VAL A 1 317 ? 1.555 30.990 -37.781 1.00 48.16 317 VAL A C 1
ATOM 2475 O O . VAL A 1 317 ? 2.704 31.096 -37.344 1.00 48.16 317 VAL A O 1
ATOM 2478 N N . ALA A 1 318 ? 1.299 31.045 -39.090 1.00 46.69 318 ALA A N 1
ATOM 2479 C CA . ALA A 1 318 ? 2.364 31.201 -40.080 1.00 46.69 318 ALA A CA 1
ATOM 2480 C C . ALA A 1 318 ? 3.186 32.491 -39.854 1.00 46.69 318 ALA A C 1
ATOM 2482 O O . ALA A 1 318 ? 4.412 32.488 -39.969 1.00 46.69 318 ALA A O 1
ATOM 2483 N N . ARG A 1 319 ? 2.533 33.597 -39.462 1.00 44.38 319 ARG A N 1
ATOM 2484 C CA . ARG A 1 319 ? 3.198 34.881 -39.169 1.00 44.38 319 ARG A CA 1
ATOM 2485 C C . ARG A 1 319 ? 4.074 34.846 -37.918 1.00 44.38 319 ARG A C 1
ATOM 2487 O O . ARG A 1 319 ? 5.146 35.447 -37.910 1.00 44.38 319 ARG A O 1
ATOM 2494 N N . GLN A 1 320 ? 3.642 34.159 -36.867 1.00 45.75 320 GLN A N 1
ATO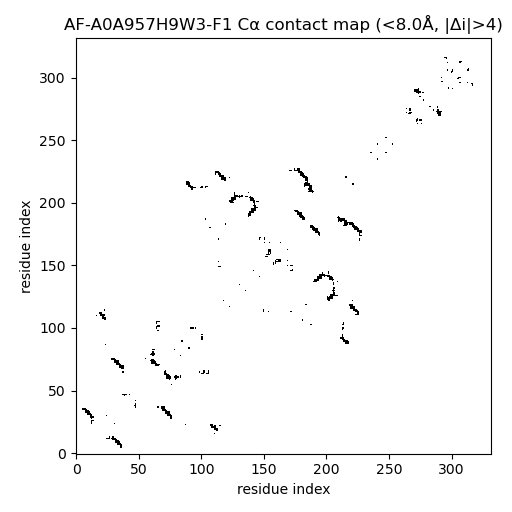M 2495 C CA . GLN A 1 320 ? 4.380 34.104 -35.608 1.00 45.75 320 GLN A CA 1
ATOM 2496 C C . GLN A 1 320 ? 5.688 33.315 -35.730 1.00 45.75 320 GLN A C 1
ATOM 2498 O O . GLN A 1 320 ? 6.716 33.719 -35.183 1.00 45.75 320 GLN A O 1
ATOM 2503 N N . HIS A 1 321 ? 5.666 32.227 -36.498 1.00 45.31 321 HIS A N 1
ATOM 2504 C CA . HIS A 1 321 ? 6.851 31.418 -36.758 1.00 45.31 321 HIS A CA 1
ATOM 2505 C C . HIS A 1 321 ? 7.895 32.186 -37.591 1.00 45.31 321 HIS A C 1
ATOM 2507 O O . HIS A 1 321 ? 9.078 32.207 -37.245 1.00 45.31 321 HIS A O 1
ATOM 2513 N N . LEU A 1 322 ? 7.451 32.923 -38.618 1.00 45.75 322 LEU A N 1
ATOM 2514 C CA . LEU A 1 322 ? 8.317 33.791 -39.428 1.00 45.75 322 LEU A CA 1
ATOM 2515 C C . LEU A 1 322 ? 8.916 34.956 -38.615 1.00 45.75 322 LEU A C 1
ATOM 2517 O O . LEU A 1 322 ? 10.107 35.242 -38.739 1.00 45.75 322 LEU A O 1
ATOM 2521 N N . ASN A 1 323 ? 8.140 35.578 -37.719 1.00 42.69 323 ASN A N 1
ATOM 2522 C CA . ASN A 1 323 ? 8.636 36.635 -36.826 1.00 42.69 323 ASN A CA 1
ATOM 2523 C C . ASN A 1 323 ? 9.702 36.125 -35.841 1.00 42.69 323 ASN A C 1
ATOM 2525 O O . ASN A 1 323 ? 10.660 36.835 -35.527 1.00 42.69 323 ASN A O 1
ATOM 2529 N N . ARG A 1 324 ? 9.577 34.875 -35.379 1.00 41.31 324 ARG A N 1
ATOM 2530 C CA . ARG A 1 324 ? 10.540 34.263 -34.456 1.00 41.31 324 ARG A CA 1
ATOM 2531 C C . ARG A 1 324 ? 11.886 33.977 -35.139 1.00 41.31 324 ARG A C 1
ATOM 2533 O O . ARG A 1 324 ? 12.928 34.195 -34.521 1.00 41.31 324 ARG A O 1
ATOM 2540 N N . LEU A 1 325 ? 11.875 33.598 -36.420 1.00 40.16 325 LEU A N 1
ATOM 2541 C CA . LEU A 1 325 ? 13.081 33.431 -37.245 1.00 40.16 325 LEU A CA 1
ATOM 2542 C C . LEU A 1 325 ? 13.771 34.773 -37.552 1.00 40.16 325 LEU A C 1
ATOM 2544 O O . LEU A 1 325 ? 14.988 34.875 -37.409 1.00 40.16 325 LEU A O 1
ATOM 2548 N N . GLY A 1 326 ? 13.007 35.826 -37.864 1.00 39.16 326 GLY A N 1
ATOM 2549 C CA . GLY A 1 326 ? 13.553 37.176 -38.070 1.00 39.16 326 GLY A CA 1
ATOM 2550 C C . GLY A 1 326 ? 14.182 37.792 -36.811 1.00 39.16 326 GLY A C 1
ATOM 2551 O O . GLY A 1 326 ? 15.221 38.439 -36.897 1.00 39.16 326 GLY A O 1
ATOM 2552 N N . SER A 1 327 ? 13.622 37.528 -35.623 1.00 37.56 327 SER A N 1
ATOM 2553 C CA . SER A 1 327 ? 14.144 38.055 -34.346 1.00 37.56 327 SER A CA 1
ATOM 2554 C C . SER A 1 327 ? 15.470 37.428 -33.883 1.00 37.56 327 SER A C 1
ATOM 2556 O O . SER A 1 327 ? 16.172 38.008 -33.053 1.00 37.56 327 SER A O 1
ATOM 2558 N N . ARG A 1 328 ? 15.822 36.245 -34.413 1.00 36.53 328 ARG A N 1
ATOM 2559 C CA . ARG A 1 328 ? 17.116 35.579 -34.183 1.00 36.53 328 ARG A CA 1
ATOM 2560 C C . ARG A 1 328 ? 18.205 36.058 -35.146 1.00 36.53 328 ARG A C 1
ATOM 2562 O O . ARG A 1 328 ? 19.368 36.031 -34.769 1.00 36.53 328 ARG A O 1
ATOM 2569 N N . ALA A 1 329 ? 17.837 36.535 -36.335 1.00 37.53 329 ALA A N 1
ATOM 2570 C CA . ALA A 1 329 ? 18.780 37.067 -37.319 1.00 37.53 329 ALA A CA 1
ATOM 2571 C C . ALA A 1 329 ? 19.255 38.503 -37.014 1.00 37.53 329 ALA A C 1
ATOM 2573 O O . ALA A 1 329 ? 20.252 38.928 -37.577 1.00 37.53 329 ALA A O 1
ATOM 2574 N N . SER A 1 330 ? 18.573 39.250 -36.132 1.00 36.75 330 SER A N 1
ATOM 2575 C CA . SER A 1 330 ? 18.954 40.624 -35.744 1.00 36.75 330 SER A CA 1
ATOM 2576 C C . SER A 1 330 ? 19.702 40.723 -34.402 1.00 36.75 330 SER A C 1
ATOM 2578 O O . SER A 1 330 ? 19.877 41.824 -33.881 1.00 36.75 330 SER A O 1
ATOM 2580 N N . LYS A 1 331 ? 20.044 39.584 -33.784 1.00 39.12 331 LYS A N 1
ATOM 2581 C CA . LYS A 1 331 ? 20.796 39.485 -32.513 1.00 39.12 331 LYS A CA 1
ATOM 2582 C C . LYS A 1 331 ? 22.096 38.673 -32.646 1.00 39.12 331 LYS A C 1
ATOM 2584 O O . LYS A 1 331 ? 22.733 38.387 -31.635 1.00 39.12 331 LYS A O 1
ATOM 2589 N N . LEU A 1 332 ? 22.453 38.315 -33.877 1.00 37.16 332 LEU A N 1
ATOM 2590 C CA . LEU A 1 332 ? 23.764 37.842 -34.322 1.00 37.16 332 LEU A CA 1
ATOM 2591 C C . LEU A 1 332 ? 24.355 38.917 -35.237 1.00 37.16 332 LEU A C 1
ATOM 2593 O O . LEU A 1 332 ? 25.594 39.047 -35.246 1.00 37.16 332 LEU A O 1
#